Protein AF-A0A8C4ZLM3-F1 (afdb_monomer)

Organism: Gadus morhua (NCBI:txid8049)

Secondary structure (DSSP, 8-state):
-----------EEEE-TTS-EEEEESPPPPHHHHHHHHTTS--------------------PPPPHHHHHHHHHHHHHHHHHHHHHHHHHHHHHHHHHHHHHHHHHHHHHHHHHHHHHHHHHHHHHHHHHHHHHHHHHHHHHHHHHHHHHHHHHHHHHHHHHH----------------------PPP----------

Foldseek 3Di:
DDDPPPPPWDWDWDADPVRDIDTPDGDDDDPVVVCVVVVPVDDDDDDDDDDDDDDDDDPPDDPQDPVRVVVVVVVVVVVVVVVVVVVVVVVVVVVVVVVVVVVVVVVVVVVVVVVVVVVVVVVVVVVVVVVVVVVVVVVVVVVVVVVVVVVVVVVVVVVVVVVPPPPDDDDDDDDDDDDDDDDDDDDDDDDDDDDDDD

Mean predicted aligned error: 22.03 Å

pLDDT: mean 75.94, std 20.03, range [30.47, 98.56]

Sequence (198 aa):
MGSAESSTRRVSFGVDEEERVRILRGVKLTEDVLQRMRGVANMAPSPPSTPTASSQPDPASKPKEPGEVLYERQQQIMAEELAKVAKKEREAAREEMSAVLRGERLMALQESEKAQQLAKRLQKKDADLKVMDAFYKEQLDLLEKRVGHTHMHTHTHSNITDTHTHTHTHTHTHTHTHTHTHTHTHTHTHSLRRGGLQ

Radius of gyration: 61.38 Å; Cα contacts (8 Å, |Δi|>4): 27; chains: 1; bounding box: 180×64×134 Å

InterPro domains:
  IPR007964 MICOS complex subunit MIC19/MIC25 [PF05300] (30-147)
  IPR042860 MICOS complex subunit MIC25 [PTHR47609] (51-146)

Solvent-accessible surface area (backbone atoms only — not comparable to full-atom values): 12843 Å² total; per-residue (Å²): 138,85,82,81,79,80,72,86,77,76,68,42,75,45,67,48,101,83,73,46,82,42,79,74,45,68,83,83,78,51,68,71,57,50,50,56,72,64,44,84,80,66,91,82,85,87,86,89,82,85,88,80,94,72,96,70,81,80,79,70,82,69,79,70,53,77,68,55,54,52,50,53,52,51,51,49,53,55,51,50,52,50,51,51,50,55,48,53,50,53,49,50,54,50,52,50,52,52,49,51,54,51,51,51,52,51,51,51,52,54,50,50,52,53,50,52,53,51,50,53,54,48,54,51,51,52,50,53,48,50,54,51,52,52,51,53,52,50,53,48,55,53,48,52,53,49,52,52,48,51,52,52,52,51,54,52,51,51,52,54,53,69,70,52,79,74,84,76,82,80,82,84,80,84,81,84,83,84,83,84,82,84,82,84,82,83,82,82,86,80,89,75,89,82,85,89,85,136

Structure (mmCIF, N/CA/C/O backbone):
data_AF-A0A8C4ZLM3-F1
#
_entry.id   AF-A0A8C4ZLM3-F1
#
loop_
_atom_site.group_PDB
_atom_site.id
_atom_site.type_symbol
_atom_site.label_atom_id
_atom_site.label_alt_id
_atom_site.label_comp_id
_atom_site.label_asym_id
_atom_site.label_entity_id
_atom_site.label_seq_id
_atom_site.pdbx_PDB_ins_code
_atom_site.Cartn_x
_atom_site.Cartn_y
_atom_site.Cartn_z
_atom_site.occupancy
_atom_site.B_iso_or_equiv
_atom_site.auth_seq_id
_atom_site.auth_comp_id
_atom_site.auth_asym_id
_atom_site.auth_atom_id
_atom_site.pdbx_PDB_model_num
ATOM 1 N N . MET A 1 1 ? -62.015 -25.928 5.883 1.00 37.56 1 MET A N 1
ATOM 2 C CA . MET A 1 1 ? -61.366 -26.402 4.641 1.00 37.56 1 MET A CA 1
ATOM 3 C C . MET A 1 1 ? -60.194 -25.468 4.363 1.00 37.56 1 MET A C 1
ATOM 5 O O . MET A 1 1 ? -60.403 -24.391 3.826 1.00 37.56 1 MET A O 1
ATOM 9 N N . GLY A 1 2 ? -59.005 -25.788 4.883 1.00 43.44 2 GLY A N 1
ATOM 10 C CA . GLY A 1 2 ? -57.811 -24.948 4.743 1.00 43.44 2 GLY A CA 1
ATOM 11 C C . GLY A 1 2 ? -57.037 -25.335 3.490 1.00 43.44 2 GLY A C 1
ATOM 12 O O . GLY A 1 2 ? -56.510 -26.441 3.430 1.00 43.44 2 GLY A O 1
ATOM 13 N N . SER A 1 3 ? -56.986 -24.443 2.500 1.00 44.78 3 SER A N 1
ATOM 14 C CA . SER A 1 3 ? -56.116 -24.606 1.335 1.00 44.78 3 SER A CA 1
ATOM 15 C C . SER A 1 3 ? -54.738 -24.051 1.688 1.00 44.78 3 SER A C 1
ATOM 17 O O . SER A 1 3 ? -54.524 -22.839 1.695 1.00 44.78 3 SER A O 1
ATOM 19 N N . ALA A 1 4 ? -53.820 -24.932 2.079 1.00 50.22 4 ALA A N 1
ATOM 20 C CA . ALA A 1 4 ? -52.426 -24.589 2.325 1.00 50.22 4 ALA A CA 1
ATOM 21 C C . ALA A 1 4 ? -51.658 -24.558 0.994 1.00 50.22 4 ALA A C 1
ATOM 23 O O . ALA A 1 4 ? -50.809 -25.406 0.734 1.00 50.22 4 ALA A O 1
ATOM 24 N N . GLU A 1 5 ? -51.939 -23.573 0.141 1.00 53.88 5 GLU A N 1
ATOM 25 C CA . GLU A 1 5 ? -51.026 -23.238 -0.954 1.00 53.88 5 GLU A CA 1
ATOM 26 C C . GLU A 1 5 ? -49.840 -22.456 -0.376 1.00 53.88 5 GLU A C 1
ATOM 28 O O . GLU A 1 5 ? -49.787 -21.224 -0.394 1.00 53.88 5 GLU A O 1
ATOM 33 N N . SER A 1 6 ? -48.870 -23.184 0.183 1.00 56.59 6 SER A N 1
ATOM 34 C CA . SER A 1 6 ? -47.557 -22.627 0.510 1.00 56.59 6 SER A CA 1
ATOM 35 C C . SER A 1 6 ? -46.807 -22.360 -0.796 1.00 56.59 6 SER A C 1
ATOM 37 O O . SER A 1 6 ? -46.005 -23.163 -1.269 1.00 56.59 6 SER A O 1
ATOM 39 N N . SER A 1 7 ? -47.128 -21.234 -1.432 1.00 55.88 7 SER A N 1
ATOM 40 C CA . SER A 1 7 ? -46.381 -20.729 -2.579 1.00 55.88 7 SER A CA 1
ATOM 41 C C . SER A 1 7 ? -44.980 -20.346 -2.096 1.00 55.88 7 SER A C 1
ATOM 43 O O . SER A 1 7 ? -44.820 -19.403 -1.317 1.00 55.88 7 SER A O 1
ATOM 45 N N . THR A 1 8 ? -43.959 -21.090 -2.525 1.00 60.94 8 THR A N 1
ATOM 46 C CA . THR A 1 8 ? -42.550 -20.820 -2.211 1.00 60.94 8 THR A CA 1
ATOM 47 C C . THR A 1 8 ? -42.133 -19.476 -2.809 1.00 60.94 8 THR A C 1
ATOM 49 O O . THR A 1 8 ? -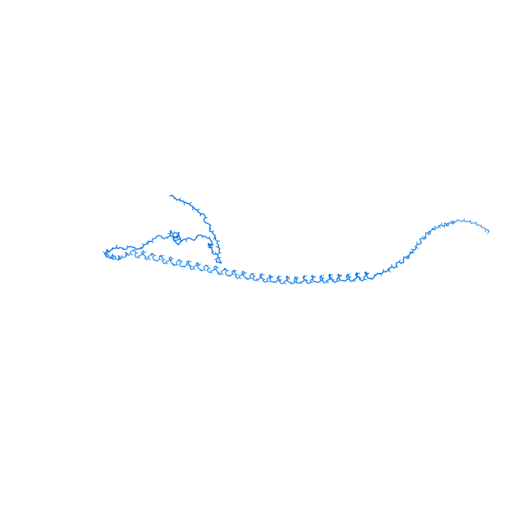41.757 -19.380 -3.979 1.00 60.94 8 THR A O 1
ATOM 52 N N . ARG A 1 9 ? -42.225 -18.406 -2.013 1.00 71.38 9 ARG A N 1
ATOM 53 C CA . ARG A 1 9 ? -41.829 -17.052 -2.420 1.00 71.38 9 ARG A CA 1
ATOM 54 C C . ARG A 1 9 ? -40.314 -16.909 -2.303 1.00 71.38 9 ARG A C 1
ATOM 56 O O . ARG A 1 9 ? -39.743 -17.117 -1.238 1.00 71.38 9 ARG A O 1
ATOM 63 N N . ARG A 1 10 ? -39.659 -16.552 -3.410 1.00 75.50 10 ARG A N 1
ATOM 64 C CA . ARG A 1 10 ? -38.205 -16.350 -3.465 1.00 75.50 10 ARG A CA 1
ATOM 65 C C . ARG A 1 10 ? -37.837 -14.979 -2.891 1.00 75.50 10 ARG A C 1
ATOM 67 O O . ARG A 1 10 ? -38.448 -13.978 -3.260 1.00 75.50 10 ARG A O 1
ATOM 74 N N . VAL A 1 11 ? -36.825 -14.946 -2.028 1.00 84.00 11 VAL A N 1
ATOM 75 C CA . VAL A 1 11 ? -36.243 -13.726 -1.449 1.00 84.00 11 VAL A CA 1
ATOM 76 C C . VAL A 1 11 ? -34.774 -13.662 -1.859 1.00 84.00 11 VAL A C 1
ATOM 78 O O . VAL A 1 11 ? -34.082 -14.676 -1.789 1.00 84.00 11 VAL A O 1
ATOM 81 N N . SER A 1 12 ? -34.297 -12.499 -2.305 1.00 82.06 12 SER A N 1
ATOM 82 C CA . SER A 1 12 ? -32.875 -12.267 -2.583 1.00 82.06 12 SER A CA 1
ATOM 83 C C . SER A 1 12 ? -32.266 -11.335 -1.543 1.00 82.06 12 SER A C 1
ATOM 85 O O . SER A 1 12 ? -32.852 -10.308 -1.197 1.00 82.06 12 SER A O 1
ATOM 87 N N . PHE A 1 13 ? -31.084 -11.700 -1.054 1.00 87.00 13 PHE A N 1
ATOM 88 C CA . PHE A 1 13 ? -30.310 -10.953 -0.069 1.00 87.00 13 PHE A CA 1
ATOM 89 C C . PHE A 1 13 ? -29.092 -10.296 -0.726 1.00 87.00 13 PHE A C 1
ATOM 91 O O . PHE A 1 13 ? -28.606 -10.757 -1.757 1.00 87.00 13 PHE A O 1
ATOM 98 N N . GLY A 1 14 ? -28.624 -9.208 -0.131 1.00 86.25 14 GLY A N 1
ATOM 99 C CA . GLY A 1 14 ? -27.414 -8.483 -0.500 1.00 86.25 14 GLY A CA 1
ATOM 100 C C . GLY A 1 14 ? -26.762 -7.908 0.749 1.00 86.25 14 GLY A C 1
ATOM 101 O O . GLY A 1 14 ? -27.397 -7.839 1.798 1.00 86.25 14 GLY A O 1
ATOM 102 N N . VAL A 1 15 ? -25.500 -7.521 0.643 1.00 87.31 15 VAL A N 1
ATOM 103 C CA . VAL A 1 15 ? -24.731 -6.920 1.737 1.00 87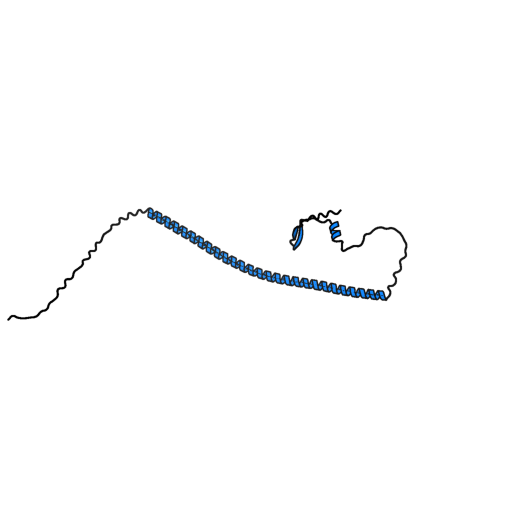.31 15 VAL A CA 1
ATOM 104 C C . VAL A 1 15 ? -24.500 -5.451 1.385 1.00 87.31 15 VAL A C 1
ATOM 106 O O . VAL A 1 15 ? -24.179 -5.158 0.233 1.00 87.31 15 VAL A O 1
ATOM 109 N N . ASP A 1 16 ? -24.768 -4.537 2.323 1.00 85.56 16 ASP A N 1
ATOM 110 C CA . ASP A 1 16 ? -24.527 -3.099 2.135 1.00 85.56 16 ASP A CA 1
ATOM 111 C C . ASP A 1 16 ? -23.051 -2.718 2.373 1.00 85.56 16 ASP A C 1
ATOM 113 O O . ASP A 1 16 ? -22.224 -3.564 2.711 1.00 85.56 16 ASP A O 1
ATOM 117 N N . GLU A 1 17 ? -22.708 -1.446 2.155 1.00 86.75 17 GLU A N 1
ATOM 118 C CA . GLU A 1 17 ? -21.339 -0.914 2.306 1.00 86.75 17 GLU A CA 1
ATOM 119 C C . GLU A 1 17 ? -20.823 -0.981 3.752 1.00 86.75 17 GLU A C 1
ATOM 121 O O . GLU A 1 17 ? -19.630 -0.833 4.001 1.00 86.75 17 GLU A O 1
ATOM 126 N N . GLU A 1 18 ? -21.714 -1.237 4.706 1.00 87.12 18 GLU A N 1
ATOM 127 C CA . GLU A 1 18 ? -21.414 -1.402 6.123 1.00 87.12 18 GLU A CA 1
ATOM 128 C C . GLU A 1 18 ? -21.595 -2.855 6.585 1.00 87.12 18 GLU A C 1
ATOM 130 O O . GLU A 1 18 ? -21.840 -3.112 7.765 1.00 87.12 18 GLU A O 1
ATOM 135 N N . GLU A 1 19 ? -21.490 -3.798 5.645 1.00 81.06 19 GLU A N 1
ATOM 136 C CA . GLU A 1 19 ? -21.504 -5.248 5.856 1.00 81.06 19 GLU A CA 1
ATOM 137 C C . GLU A 1 19 ? -22.805 -5.822 6.450 1.00 81.06 19 GLU A C 1
ATOM 139 O O . GLU A 1 19 ? -22.855 -6.966 6.910 1.00 81.06 19 GLU A O 1
ATOM 144 N N . ARG A 1 20 ? -23.916 -5.081 6.406 1.00 89.88 20 ARG A N 1
ATOM 145 C CA . ARG A 1 20 ? -25.216 -5.555 6.899 1.00 89.88 20 ARG A CA 1
ATOM 146 C C . ARG A 1 20 ? -25.987 -6.263 5.792 1.00 89.88 20 ARG A C 1
ATOM 148 O O . ARG A 1 20 ? -26.178 -5.741 4.692 1.00 89.88 20 ARG A O 1
ATOM 155 N N . VAL A 1 21 ? -26.520 -7.441 6.116 1.00 85.38 21 VAL A N 1
ATOM 156 C CA . VAL A 1 21 ? -27.377 -8.215 5.209 1.00 85.38 21 VAL A CA 1
ATOM 157 C C . VAL A 1 21 ? -28.740 -7.532 5.077 1.00 85.38 21 VAL A C 1
ATOM 159 O O . VAL A 1 21 ? -29.487 -7.401 6.048 1.00 85.38 21 VAL A O 1
ATOM 162 N N . ARG A 1 22 ? -29.094 -7.124 3.859 1.00 85.12 22 ARG A N 1
ATOM 163 C CA . ARG A 1 22 ? -30.388 -6.539 3.496 1.00 85.12 22 ARG A CA 1
ATOM 164 C C . ARG A 1 22 ? -31.110 -7.402 2.469 1.00 85.12 22 ARG A C 1
ATOM 166 O O . ARG A 1 22 ? -30.504 -8.117 1.676 1.00 85.12 22 ARG A O 1
ATOM 173 N N . ILE A 1 23 ? -32.435 -7.307 2.451 1.00 84.88 23 ILE A N 1
ATOM 174 C CA . ILE A 1 23 ? -33.262 -7.951 1.426 1.00 84.88 23 ILE A CA 1
ATOM 175 C C . ILE A 1 23 ? -33.325 -7.028 0.206 1.00 84.88 23 ILE A C 1
ATOM 177 O O . ILE A 1 23 ? -33.800 -5.900 0.310 1.00 84.88 23 ILE A O 1
ATOM 181 N N . LEU A 1 24 ? -32.873 -7.515 -0.951 1.00 79.94 24 LEU A N 1
ATOM 182 C CA . LEU A 1 24 ? -32.878 -6.777 -2.218 1.00 79.94 24 LEU A CA 1
ATOM 183 C C . LEU A 1 24 ? -34.224 -6.889 -2.945 1.00 79.94 24 LEU A C 1
ATOM 185 O O . LEU A 1 24 ? -34.705 -5.920 -3.525 1.00 79.94 24 LEU A O 1
ATOM 189 N N . ARG A 1 25 ? -34.843 -8.078 -2.931 1.00 76.31 25 ARG A N 1
ATOM 190 C CA . ARG A 1 25 ? -36.141 -8.330 -3.576 1.00 76.31 25 ARG A CA 1
ATOM 191 C C . ARG A 1 25 ? -36.929 -9.365 -2.781 1.00 76.31 25 ARG A C 1
ATOM 193 O O . ARG A 1 25 ? -36.416 -10.434 -2.456 1.00 76.31 25 ARG A O 1
ATOM 200 N N . GLY A 1 26 ? -38.184 -9.053 -2.480 1.00 79.44 26 GLY A N 1
ATOM 201 C CA . GLY A 1 26 ? -39.068 -9.913 -1.699 1.00 79.44 26 GLY A CA 1
ATOM 202 C C . GLY A 1 26 ? -40.432 -9.267 -1.468 1.00 79.44 26 GLY A C 1
ATOM 203 O O . GLY A 1 26 ? -40.729 -8.207 -2.016 1.00 79.44 26 GLY A O 1
ATOM 204 N N . VAL A 1 27 ? -41.267 -9.913 -0.656 1.00 78.25 27 VAL A N 1
ATOM 205 C CA . VAL A 1 27 ? -42.579 -9.383 -0.262 1.00 78.25 27 VAL A CA 1
ATOM 206 C C . VAL A 1 27 ? -42.440 -8.645 1.066 1.00 78.25 27 VAL A C 1
ATOM 208 O O . VAL A 1 27 ? -42.000 -9.231 2.052 1.00 78.25 27 VAL A O 1
ATOM 211 N N . LYS A 1 28 ? -42.831 -7.367 1.096 1.00 79.50 28 LYS A N 1
ATOM 212 C CA . LYS A 1 28 ? -42.876 -6.573 2.328 1.00 79.50 28 LYS A CA 1
ATOM 213 C C . LYS A 1 28 ? -44.067 -7.028 3.170 1.00 79.50 28 LYS A C 1
ATOM 215 O O . LYS A 1 28 ? -45.207 -6.959 2.716 1.00 79.50 28 LYS A O 1
ATOM 220 N N . LEU A 1 29 ? -43.798 -7.507 4.381 1.00 80.31 29 LEU A N 1
ATOM 221 C CA . LEU A 1 29 ? -44.846 -7.798 5.356 1.00 80.31 29 LEU A CA 1
ATOM 222 C C . LEU A 1 29 ? -45.460 -6.482 5.849 1.00 80.31 29 LEU A C 1
ATOM 224 O O . LEU A 1 29 ? -44.760 -5.476 5.979 1.00 80.31 29 LEU A O 1
ATOM 228 N N . THR A 1 30 ? -46.772 -6.481 6.080 1.00 80.56 30 THR A N 1
ATOM 229 C CA . THR A 1 30 ? -47.476 -5.326 6.645 1.00 80.56 30 THR A CA 1
ATOM 230 C C . THR A 1 30 ? -47.121 -5.152 8.118 1.00 80.56 30 THR A C 1
ATOM 232 O O . THR A 1 30 ? -46.761 -6.124 8.788 1.00 80.56 30 THR A O 1
ATOM 235 N N . GLU A 1 31 ? -47.250 -3.926 8.629 1.00 78.62 31 GLU A N 1
ATOM 236 C CA . GLU A 1 31 ? -46.905 -3.604 10.019 1.00 78.62 31 GLU A CA 1
ATOM 237 C C . GLU A 1 31 ? -47.677 -4.484 11.003 1.00 78.62 31 GLU A C 1
ATOM 239 O O . GLU A 1 31 ? -47.080 -5.046 11.905 1.00 78.62 31 GLU A O 1
ATOM 244 N N . ASP A 1 32 ? -48.960 -4.755 10.753 1.00 76.06 32 ASP A N 1
ATOM 245 C CA . ASP A 1 32 ? -49.760 -5.648 11.599 1.00 76.06 32 ASP A CA 1
ATOM 246 C C . ASP A 1 32 ? -49.222 -7.084 11.649 1.00 76.06 32 ASP A C 1
ATOM 248 O O . ASP A 1 32 ? -49.309 -7.759 12.675 1.00 76.06 32 ASP A O 1
ATOM 252 N N . VAL A 1 33 ? -48.681 -7.591 10.535 1.00 77.38 33 VAL A N 1
ATOM 253 C CA . VAL A 1 33 ? -48.074 -8.930 10.484 1.00 77.38 33 VAL A CA 1
ATOM 254 C C . VAL A 1 33 ? -46.730 -8.918 11.206 1.00 77.38 33 VAL A C 1
ATOM 256 O O . VAL A 1 33 ? -46.453 -9.844 11.963 1.00 77.38 33 VAL A O 1
ATOM 259 N N . LEU A 1 34 ? -45.933 -7.861 11.040 1.00 81.75 34 LEU A N 1
ATOM 260 C CA . LEU A 1 34 ? -44.674 -7.676 11.763 1.00 81.75 34 LEU A CA 1
ATOM 261 C C . LEU A 1 34 ? -44.906 -7.523 13.271 1.00 81.75 34 LEU A C 1
ATOM 263 O O . LEU A 1 34 ? -44.206 -8.160 14.049 1.00 81.75 34 LEU A O 1
ATOM 267 N N . GLN A 1 35 ? -45.921 -6.764 13.683 1.00 78.00 35 GLN A N 1
ATOM 268 C CA . GLN A 1 35 ? -46.338 -6.569 15.071 1.00 78.00 35 GLN A CA 1
ATOM 269 C C . GLN A 1 35 ? -46.804 -7.891 15.687 1.00 78.00 35 GLN A C 1
ATOM 271 O O . GLN A 1 35 ? -46.426 -8.208 16.810 1.00 78.00 35 GLN A O 1
ATOM 276 N N . ARG A 1 36 ? -47.563 -8.706 14.936 1.00 82.31 36 ARG A N 1
ATOM 277 C CA . ARG A 1 36 ? -47.955 -10.061 15.359 1.00 82.31 36 ARG A CA 1
ATOM 278 C C . ARG A 1 36 ? -46.759 -11.006 15.470 1.00 82.31 36 ARG A C 1
ATOM 280 O O . ARG A 1 36 ? -46.669 -11.739 16.447 1.00 82.31 36 ARG A O 1
ATOM 287 N N . MET A 1 37 ? -45.825 -10.971 14.517 1.00 74.94 37 MET A N 1
ATOM 288 C CA . MET A 1 37 ? -44.603 -11.791 14.557 1.00 74.94 37 MET A CA 1
ATOM 289 C C . MET A 1 37 ? -43.641 -11.356 15.672 1.00 74.94 37 MET A C 1
ATOM 291 O O . MET A 1 37 ? -42.953 -12.189 16.251 1.00 74.94 37 MET A O 1
ATOM 295 N N . ARG A 1 38 ? -43.615 -10.061 16.003 1.00 79.81 38 ARG A N 1
ATOM 296 C CA . ARG A 1 38 ? -42.833 -9.480 17.105 1.00 79.81 38 ARG A CA 1
ATOM 297 C C . ARG A 1 38 ? -43.551 -9.626 18.464 1.00 79.81 38 ARG A C 1
ATOM 299 O O . ARG A 1 38 ? -42.920 -9.519 19.510 1.00 79.81 38 ARG A O 1
ATOM 306 N N . GLY A 1 39 ? -44.857 -9.900 18.442 1.00 58.88 39 GLY A N 1
ATOM 307 C CA . GLY A 1 39 ? -45.794 -9.851 19.567 1.00 58.88 39 GLY A CA 1
ATOM 308 C C . GLY A 1 39 ? -46.021 -11.151 20.346 1.00 58.88 39 GLY A C 1
ATOM 309 O O . GLY A 1 39 ? -46.985 -11.220 21.098 1.00 58.88 39 GLY A O 1
ATOM 310 N N . VAL A 1 40 ? -45.152 -12.160 20.237 1.00 53.25 40 VAL A N 1
ATOM 311 C CA . VAL A 1 40 ? -45.151 -13.319 21.165 1.00 53.25 40 VAL A CA 1
ATOM 3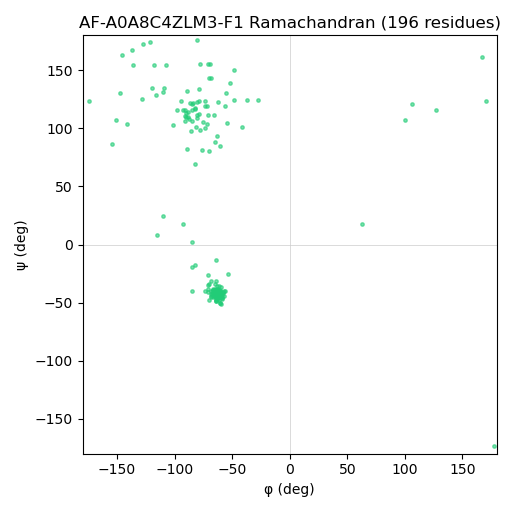12 C C . VAL A 1 40 ? -44.355 -13.072 22.456 1.00 53.25 40 VAL A C 1
ATOM 314 O O . VAL A 1 40 ? -44.301 -13.947 23.312 1.00 53.25 40 VAL A O 1
ATOM 317 N N . ALA A 1 41 ? -43.789 -11.874 22.644 1.00 52.78 41 ALA A N 1
ATOM 318 C CA . ALA A 1 41 ? -43.054 -11.501 23.858 1.00 52.78 41 ALA A CA 1
ATOM 319 C C . ALA A 1 41 ? -43.698 -10.365 24.680 1.00 52.78 41 ALA A C 1
ATOM 321 O O . ALA A 1 41 ? -43.073 -9.886 25.620 1.00 52.78 41 ALA A O 1
ATOM 322 N N . ASN A 1 42 ? -44.918 -9.913 24.363 1.00 49.53 42 ASN A N 1
ATOM 323 C CA . ASN A 1 42 ? -45.589 -8.905 25.194 1.00 49.53 42 ASN A CA 1
ATOM 324 C C . ASN A 1 42 ? -47.120 -8.971 25.065 1.00 49.53 42 ASN A C 1
ATOM 326 O O . ASN A 1 42 ? -47.730 -8.273 24.256 1.00 49.53 42 ASN A O 1
ATOM 330 N N . MET A 1 43 ? -47.744 -9.823 25.881 1.00 42.16 43 MET A N 1
ATOM 331 C CA . MET A 1 43 ? -49.166 -9.719 26.214 1.00 42.16 43 MET A CA 1
ATOM 332 C C . MET A 1 43 ? -49.316 -9.013 27.563 1.00 42.16 43 MET A C 1
ATOM 334 O O . MET A 1 43 ? -48.900 -9.573 28.573 1.00 42.16 43 MET A O 1
ATOM 338 N N . ALA A 1 44 ? -49.934 -7.826 27.558 1.00 36.06 44 ALA A N 1
ATOM 339 C CA . ALA A 1 44 ? -51.064 -7.391 28.408 1.00 36.06 44 ALA A CA 1
ATOM 340 C C . ALA A 1 44 ? -51.254 -5.851 28.292 1.00 36.06 44 ALA A C 1
ATOM 342 O O . ALA A 1 44 ? -50.320 -5.156 27.898 1.00 36.06 44 ALA A O 1
ATOM 343 N N . PRO A 1 45 ? -52.414 -5.275 28.663 1.00 49.25 45 PRO A N 1
ATOM 344 C CA . PRO A 1 45 ? -53.674 -5.273 27.919 1.00 49.25 45 PRO A CA 1
ATOM 345 C C . PRO A 1 45 ? -54.164 -3.835 27.592 1.00 49.25 45 PRO A C 1
ATOM 347 O O . PRO A 1 45 ? -53.593 -2.835 28.017 1.00 49.25 45 PRO A O 1
ATOM 350 N N . SER A 1 46 ? -55.246 -3.732 26.821 1.00 43.22 46 SER A N 1
ATOM 351 C CA . SER A 1 46 ? -55.963 -2.497 26.442 1.00 43.22 46 SER A CA 1
ATOM 352 C C . SER A 1 46 ? -56.718 -1.794 27.590 1.00 43.22 46 SER A C 1
ATOM 354 O O . SER A 1 46 ? -57.238 -2.485 28.466 1.00 43.22 46 SER A O 1
ATOM 356 N N . PRO A 1 47 ? -56.966 -0.470 27.486 1.00 50.94 47 PRO A N 1
ATOM 357 C CA . PRO A 1 47 ? -58.231 0.160 27.919 1.00 50.94 47 PRO A CA 1
ATOM 358 C C . PRO A 1 47 ? -58.853 1.024 26.779 1.00 50.94 47 PRO A C 1
ATOM 360 O O . PRO A 1 47 ? -58.176 1.196 25.763 1.00 50.94 47 PRO A O 1
ATOM 363 N N . PRO A 1 48 ? -60.087 1.593 26.871 1.00 47.47 48 PRO A N 1
ATOM 364 C CA . PRO A 1 48 ? -60.891 1.845 28.075 1.00 47.47 48 PRO A CA 1
ATOM 365 C C . PRO A 1 48 ? -62.397 1.488 27.988 1.00 47.47 48 PRO A C 1
ATOM 367 O O . PRO A 1 48 ? -63.035 1.583 26.944 1.00 47.47 48 PRO A O 1
ATOM 370 N N . SER A 1 49 ? -63.003 1.215 29.145 1.00 34.38 49 SER A N 1
ATOM 371 C CA . SER A 1 49 ? -64.440 1.418 29.368 1.00 34.38 49 SER A CA 1
ATOM 372 C C . SER A 1 49 ? -64.702 1.712 30.847 1.00 34.38 49 SER A C 1
ATOM 374 O O . SER A 1 49 ? -64.604 0.827 31.693 1.00 34.38 49 SER A O 1
ATOM 376 N N . THR A 1 50 ? -65.021 2.965 31.160 1.00 40.28 50 THR A N 1
ATOM 377 C CA . THR A 1 50 ? -65.865 3.348 32.307 1.00 40.28 50 THR A CA 1
ATOM 378 C C . THR A 1 50 ? -67.334 3.088 31.921 1.00 40.28 50 THR A C 1
ATOM 380 O O . THR A 1 50 ? -67.617 3.071 30.722 1.00 40.28 50 THR A O 1
ATOM 383 N N . PRO A 1 51 ? -68.285 2.860 32.855 1.00 52.56 51 PRO A N 1
ATOM 384 C CA . PRO A 1 51 ? -68.420 3.567 34.132 1.00 52.56 51 PRO A CA 1
ATOM 385 C C . PRO A 1 51 ? -68.735 2.660 35.332 1.00 52.56 51 PRO A C 1
ATOM 387 O O 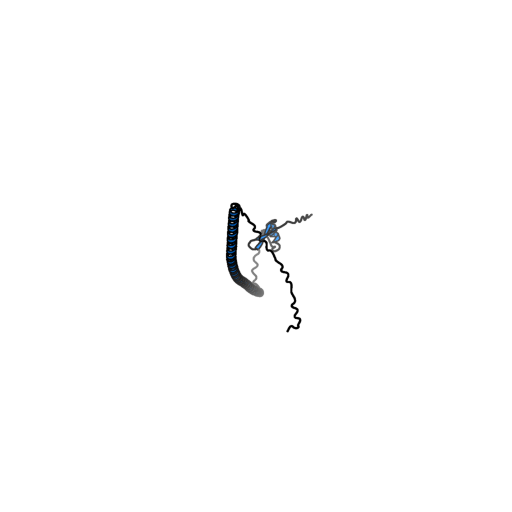. PRO A 1 51 ? -69.101 1.502 35.171 1.00 52.56 51 PRO A O 1
ATOM 390 N N . THR A 1 52 ? -68.616 3.200 36.546 1.00 30.47 52 THR A N 1
ATOM 391 C CA . THR A 1 52 ? -69.670 3.220 37.585 1.00 30.47 52 THR A CA 1
ATOM 392 C C . THR A 1 52 ? -69.041 3.713 38.884 1.00 30.47 52 THR A C 1
ATOM 394 O O . THR A 1 52 ? -68.054 3.168 39.370 1.00 30.47 52 THR A O 1
ATOM 397 N N . ALA A 1 53 ? -69.619 4.782 39.424 1.00 45.59 53 ALA A N 1
ATOM 398 C CA . ALA A 1 53 ? -69.300 5.304 40.736 1.00 45.59 53 ALA A CA 1
ATOM 399 C C . ALA A 1 53 ? -69.633 4.262 41.814 1.00 45.59 53 ALA A C 1
ATOM 401 O O . ALA A 1 53 ? -70.776 3.831 41.947 1.00 45.59 53 ALA A O 1
ATOM 402 N N . SER A 1 54 ? -68.634 3.900 42.609 1.00 37.62 54 SER A N 1
ATOM 403 C CA . SER A 1 54 ? -68.817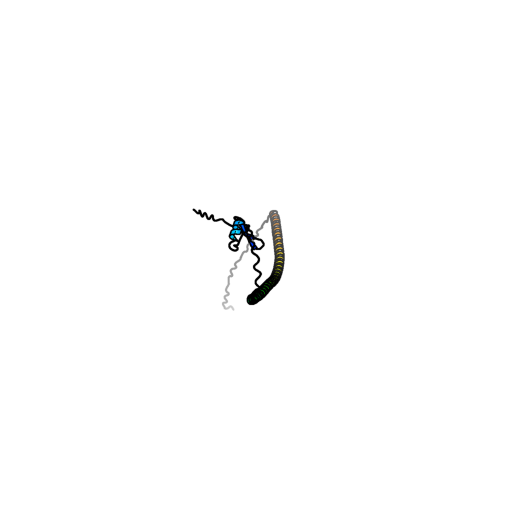 3.324 43.933 1.00 37.62 54 SER A CA 1
ATOM 404 C C . SER A 1 54 ? -67.729 3.917 44.811 1.00 37.62 54 SER A C 1
ATOM 406 O O . SER A 1 54 ? -66.546 3.614 44.692 1.00 37.62 54 SER A O 1
ATOM 408 N N . SER A 1 55 ? -68.156 4.864 45.629 1.00 50.28 55 SER A N 1
ATOM 409 C CA . SER A 1 55 ? -67.435 5.387 46.772 1.00 50.28 55 SER A CA 1
ATOM 410 C C . SER A 1 55 ? -67.041 4.240 47.707 1.00 50.28 55 SER A C 1
ATOM 412 O O . SER A 1 55 ? -67.885 3.736 48.450 1.00 50.28 55 SER A O 1
ATOM 414 N N . GLN A 1 56 ? -65.766 3.855 47.698 1.00 41.25 56 GLN A N 1
ATOM 415 C CA . GLN A 1 56 ? -65.134 3.182 48.828 1.00 41.25 56 GLN A CA 1
ATOM 416 C C . GLN A 1 56 ? -64.023 4.085 49.371 1.00 41.25 56 GLN A C 1
ATOM 418 O O . GLN A 1 56 ? -63.211 4.574 48.585 1.00 41.25 56 GLN A O 1
ATOM 423 N N . PRO A 1 57 ? -64.007 4.361 50.685 1.00 46.78 57 PRO A N 1
ATOM 424 C CA . PRO A 1 57 ? -62.945 5.141 51.293 1.00 46.78 57 PRO A CA 1
ATOM 425 C C . PRO A 1 57 ? -61.642 4.337 51.250 1.00 46.78 57 PRO A C 1
ATOM 427 O O . PRO A 1 57 ? -61.658 3.115 51.420 1.00 46.78 57 PRO A O 1
ATOM 430 N N . ASP A 1 58 ? -60.536 5.044 51.024 1.00 48.78 58 ASP A N 1
ATOM 431 C CA . ASP A 1 58 ? -59.168 4.543 51.138 1.00 48.78 58 ASP A CA 1
ATOM 432 C C . ASP A 1 58 ? -59.026 3.559 52.312 1.00 48.78 58 ASP A C 1
ATOM 434 O O . ASP A 1 58 ? -59.292 3.940 53.461 1.00 48.78 58 ASP A O 1
ATOM 438 N N . PRO A 1 59 ? -58.549 2.316 52.100 1.00 46.47 59 PRO A N 1
ATOM 439 C CA . PRO A 1 59 ? -57.945 1.601 53.195 1.00 46.47 59 PRO A CA 1
ATOM 440 C C . PRO A 1 59 ? -56.609 2.295 53.426 1.00 46.47 59 PRO A C 1
ATOM 442 O O . PRO A 1 59 ? -55.666 2.151 52.647 1.00 46.47 59 PRO A O 1
ATOM 445 N N . ALA A 1 60 ? -56.578 3.095 54.489 1.00 46.09 60 ALA A N 1
ATOM 446 C CA . ALA A 1 60 ? -55.378 3.610 55.113 1.00 46.09 60 ALA A CA 1
ATOM 447 C C . ALA A 1 60 ? -54.199 2.655 54.886 1.00 46.09 60 ALA A C 1
ATOM 449 O O . ALA A 1 60 ? -54.282 1.464 55.204 1.00 46.09 60 ALA A O 1
ATOM 450 N N . SER A 1 61 ? -53.121 3.198 54.322 1.00 59.94 61 SER A N 1
ATOM 451 C CA . SER A 1 61 ? -51.797 2.594 54.284 1.00 59.94 61 SER A CA 1
ATOM 452 C C . SER A 1 61 ? -51.512 1.954 55.640 1.00 59.94 61 SER A C 1
ATOM 454 O O . SER A 1 61 ? -51.213 2.657 56.610 1.00 59.94 61 SER A O 1
ATOM 456 N N . LYS A 1 62 ? -51.664 0.627 55.725 1.00 56.38 62 LYS A N 1
ATOM 457 C CA . LYS A 1 62 ? -51.250 -0.120 56.907 1.00 56.38 62 LYS A CA 1
ATOM 458 C C . LYS A 1 62 ? -49.773 0.212 57.128 1.00 56.38 62 LYS A C 1
ATOM 460 O O . LYS A 1 62 ? -49.012 0.159 56.157 1.00 56.38 62 LYS A O 1
ATOM 465 N N . PRO A 1 63 ? -49.358 0.599 58.343 1.00 56.62 63 PRO A N 1
ATOM 466 C CA . PRO A 1 63 ? -47.941 0.726 58.634 1.00 56.62 63 PRO A CA 1
ATOM 467 C C . PRO A 1 63 ? -47.302 -0.627 58.314 1.00 56.62 63 PRO A C 1
ATOM 469 O O . PRO A 1 63 ? -47.737 -1.642 58.857 1.00 56.62 63 PRO A O 1
ATOM 472 N N . LYS A 1 64 ? -46.353 -0.644 57.366 1.00 56.38 64 LYS A N 1
ATOM 473 C CA . LYS A 1 64 ? -45.577 -1.844 57.033 1.00 56.38 64 LYS A CA 1
ATOM 474 C C . LYS A 1 64 ? -45.067 -2.431 58.343 1.00 56.38 64 LYS A C 1
ATOM 476 O O . LYS A 1 64 ? -44.438 -1.713 59.126 1.00 56.38 64 LYS A O 1
ATOM 481 N N . GLU A 1 65 ? -45.386 -3.697 58.590 1.00 60.38 65 GLU A N 1
ATOM 482 C CA . GLU A 1 65 ? -44.906 -4.415 59.769 1.00 60.38 65 GLU A CA 1
ATOM 483 C C . GLU A 1 65 ? -43.375 -4.262 59.822 1.00 60.38 65 GLU A C 1
ATOM 485 O O . GLU A 1 65 ? -42.723 -4.325 58.773 1.00 60.38 65 GLU A O 1
ATOM 490 N N . PRO A 1 66 ? -42.752 -4.043 60.992 1.00 65.44 66 PRO A N 1
ATOM 491 C CA . PRO A 1 66 ? -41.310 -3.795 61.082 1.00 65.44 66 PRO A CA 1
ATOM 492 C C . PRO A 1 66 ? -40.455 -4.882 60.398 1.00 65.44 66 PRO A C 1
ATOM 494 O O . PRO A 1 66 ? -39.360 -4.586 59.922 1.00 65.44 66 PRO A O 1
ATOM 497 N N . GLY A 1 67 ? -40.967 -6.113 60.262 1.00 67.38 67 GLY A N 1
ATOM 498 C CA . GLY A 1 67 ? -40.340 -7.185 59.478 1.00 67.38 67 GLY A CA 1
ATOM 499 C C . GLY A 1 67 ? -40.369 -6.987 57.952 1.00 67.38 67 GLY A C 1
ATOM 500 O O . GLY A 1 67 ? -39.402 -7.337 57.277 1.00 67.38 67 GLY A O 1
ATOM 501 N N . GLU A 1 68 ? -41.420 -6.381 57.394 1.00 73.88 68 GLU A N 1
ATOM 502 C CA . GLU A 1 68 ? -41.533 -6.091 55.955 1.00 73.88 68 GLU A CA 1
ATOM 503 C C . GLU A 1 68 ? -40.579 -4.970 55.532 1.00 73.88 68 GLU A C 1
ATOM 505 O O . GLU A 1 68 ? -39.944 -5.055 54.481 1.00 73.88 68 GLU A O 1
ATOM 510 N N . VAL A 1 69 ? -40.412 -3.948 56.380 1.00 81.12 69 VAL A N 1
ATOM 511 C CA . VAL A 1 69 ? -39.498 -2.820 56.123 1.00 81.12 69 VAL A CA 1
ATOM 512 C C . VAL A 1 69 ? -38.040 -3.284 56.074 1.00 81.12 69 VAL A C 1
ATOM 514 O O . VAL A 1 69 ? -37.266 -2.831 55.232 1.00 81.12 69 VAL A O 1
ATOM 517 N N . LEU A 1 70 ? -37.656 -4.216 56.951 1.00 82.81 70 LEU A N 1
ATOM 518 C CA . LEU A 1 70 ? -36.312 -4.800 56.956 1.00 82.81 70 LEU A CA 1
ATOM 519 C C . LEU A 1 70 ? -36.066 -5.680 55.728 1.00 82.81 70 LEU A C 1
ATOM 521 O O . LEU A 1 70 ? -34.987 -5.620 55.139 1.00 82.81 70 LEU A O 1
ATOM 525 N N . TYR A 1 71 ? -37.065 -6.457 55.312 1.00 86.38 71 TYR A N 1
ATOM 526 C CA . TYR A 1 71 ? -36.967 -7.293 54.119 1.00 86.38 71 TYR A CA 1
ATOM 527 C C . TYR A 1 71 ? -36.859 -6.454 52.837 1.00 86.38 71 TYR A C 1
ATOM 529 O O . TYR A 1 71 ? -36.017 -6.720 51.983 1.00 86.38 71 TYR A O 1
ATOM 537 N N . GLU A 1 72 ? -37.635 -5.380 52.729 1.00 88.50 72 GLU A N 1
ATOM 538 C CA . GLU A 1 72 ? -37.559 -4.446 51.605 1.00 88.50 72 GLU A CA 1
ATOM 539 C C . GLU A 1 72 ? -36.225 -3.680 51.587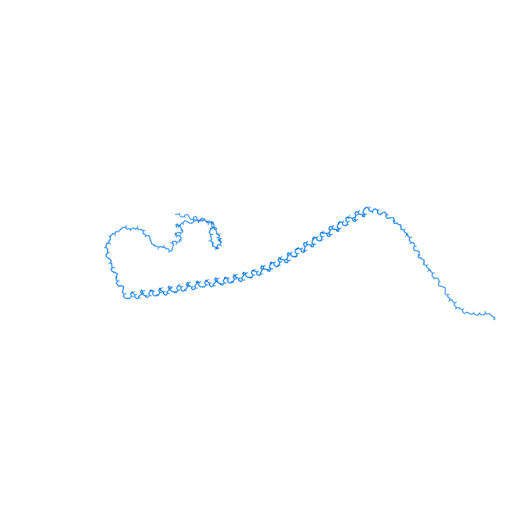 1.00 88.50 72 GLU A C 1
ATOM 541 O O . GLU A 1 72 ? -35.603 -3.535 50.534 1.00 88.50 72 GLU A O 1
ATOM 546 N N . ARG A 1 73 ? -35.713 -3.274 52.759 1.00 91.00 73 ARG A N 1
ATOM 547 C CA . ARG A 1 73 ? -34.361 -2.705 52.905 1.00 91.00 73 ARG A CA 1
ATOM 548 C C . ARG A 1 73 ? -33.287 -3.693 52.438 1.00 91.00 73 ARG A C 1
ATOM 550 O O . ARG A 1 73 ? -32.360 -3.295 51.736 1.00 91.00 73 ARG A O 1
ATOM 557 N N . GLN A 1 74 ? -33.413 -4.972 52.792 1.00 93.56 74 GLN A N 1
ATOM 558 C CA . GLN A 1 74 ? -32.512 -6.037 52.341 1.00 93.56 74 GLN A CA 1
ATOM 559 C C . GLN A 1 74 ? -32.577 -6.216 50.813 1.00 93.56 74 GLN A C 1
ATOM 561 O O . GLN A 1 74 ? -31.533 -6.320 50.169 1.00 93.56 74 GLN A O 1
ATOM 566 N N . GLN A 1 75 ? -33.778 -6.197 50.219 1.00 92.81 75 GLN A N 1
ATOM 567 C CA . GLN A 1 75 ? -33.967 -6.272 48.765 1.00 92.81 75 GLN A CA 1
ATOM 568 C C . GLN A 1 75 ? -33.326 -5.088 48.034 1.00 92.81 75 GLN A C 1
ATOM 570 O O . GLN A 1 75 ? -32.670 -5.287 47.014 1.00 92.81 75 GLN A O 1
ATOM 575 N N . GLN A 1 76 ? -33.463 -3.870 48.567 1.00 91.94 76 GLN A N 1
ATOM 576 C CA . GLN A 1 76 ? -32.842 -2.672 47.996 1.00 91.94 76 GLN A CA 1
ATOM 577 C C . GLN A 1 76 ? -31.313 -2.756 48.009 1.00 91.94 76 GLN A C 1
ATOM 579 O O . GLN A 1 76 ? -30.687 -2.443 47.001 1.00 91.94 76 GLN A O 1
ATOM 584 N N . ILE A 1 77 ? -30.716 -3.239 49.105 1.00 93.88 77 ILE A N 1
ATOM 585 C CA . ILE A 1 77 ? -29.261 -3.432 49.199 1.00 93.88 77 ILE A CA 1
ATOM 586 C C . ILE A 1 77 ? -28.788 -4.453 48.158 1.00 93.88 77 ILE A C 1
ATOM 588 O O . ILE A 1 77 ? -27.828 -4.194 47.436 1.00 93.88 77 ILE A O 1
ATOM 592 N N . MET A 1 78 ? -29.479 -5.590 48.024 1.00 93.75 78 MET A N 1
ATOM 593 C CA . MET A 1 78 ? -29.118 -6.584 47.006 1.00 93.75 78 MET A CA 1
ATOM 594 C C . MET A 1 78 ? -29.276 -6.041 45.579 1.00 93.75 78 MET A C 1
ATOM 596 O O . MET A 1 78 ? -28.432 -6.310 44.725 1.00 93.75 78 MET A O 1
ATOM 600 N N . ALA A 1 79 ? -30.323 -5.253 45.316 1.00 94.69 79 ALA A N 1
ATOM 601 C CA . ALA A 1 79 ? -30.543 -4.623 44.017 1.00 94.69 79 ALA A CA 1
ATOM 602 C C . ALA A 1 79 ? -29.474 -3.564 43.689 1.00 94.69 79 ALA A C 1
ATOM 604 O O . ALA A 1 79 ? -29.011 -3.496 42.550 1.00 94.69 79 ALA A O 1
ATOM 605 N N . GLU A 1 80 ? -29.049 -2.764 44.670 1.00 95.62 80 GLU A N 1
ATOM 606 C CA . GLU A 1 80 ? -27.986 -1.769 44.503 1.00 95.62 80 GLU A CA 1
ATOM 607 C C . GLU A 1 80 ? -26.631 -2.433 44.223 1.00 95.62 80 GLU A C 1
ATOM 609 O O . GLU A 1 80 ? -25.916 -2.013 43.312 1.00 95.62 80 GLU A O 1
ATOM 614 N N . GLU A 1 81 ? -26.293 -3.504 44.945 1.00 95.56 81 GLU A N 1
ATOM 615 C CA . GLU A 1 81 ? -25.062 -4.261 44.701 1.00 95.56 81 GLU A CA 1
ATOM 616 C C . GLU A 1 81 ? -25.070 -4.934 43.320 1.00 95.56 81 GLU A C 1
ATOM 618 O O . GLU A 1 81 ? -24.085 -4.844 42.586 1.00 95.56 81 GLU A O 1
ATOM 623 N N . LEU A 1 82 ? -26.203 -5.499 42.885 1.00 95.50 82 LEU A N 1
ATOM 624 C CA . LEU A 1 82 ? -26.360 -6.000 41.513 1.00 95.50 82 LEU A CA 1
ATOM 625 C C . LEU A 1 82 ? -26.196 -4.888 40.470 1.00 95.50 82 LEU A C 1
ATOM 627 O O . LEU A 1 82 ? -25.546 -5.096 39.445 1.00 95.50 82 LEU A O 1
ATOM 631 N N . ALA A 1 83 ? -26.738 -3.694 40.722 1.00 95.94 83 ALA A N 1
ATOM 632 C CA . ALA A 1 83 ? -26.585 -2.555 39.822 1.00 95.94 83 ALA A CA 1
ATOM 633 C C . ALA A 1 83 ? -25.125 -2.073 39.743 1.00 95.94 83 ALA A C 1
ATOM 635 O O . ALA A 1 83 ? -24.645 -1.752 38.651 1.00 95.94 83 ALA A O 1
ATOM 636 N N . LYS A 1 84 ? -24.394 -2.069 40.866 1.00 96.44 84 LYS A N 1
ATOM 637 C CA . LYS A 1 84 ? -22.954 -1.764 40.907 1.00 96.44 84 LYS A CA 1
ATOM 638 C C . LYS A 1 84 ? -22.143 -2.792 40.130 1.00 96.44 84 LYS A C 1
ATOM 640 O O . LYS A 1 84 ? -21.304 -2.401 39.319 1.00 96.44 84 LYS A O 1
ATOM 645 N N . VAL A 1 85 ? -22.417 -4.083 40.324 1.00 96.19 85 VAL A N 1
ATOM 646 C CA . VAL A 1 85 ? -21.758 -5.166 39.580 1.00 96.19 85 VAL A CA 1
ATOM 647 C C . VAL A 1 85 ? -22.044 -5.034 38.085 1.00 96.19 85 VAL A C 1
ATOM 649 O O . VAL A 1 85 ? -21.105 -4.992 37.297 1.00 96.19 85 VAL A O 1
ATOM 652 N N . ALA A 1 86 ? -23.303 -4.834 37.691 1.00 95.94 86 ALA A N 1
ATOM 653 C CA . ALA A 1 86 ? -23.682 -4.662 36.289 1.00 95.94 86 ALA A CA 1
ATOM 654 C C . ALA A 1 86 ? -23.075 -3.399 35.650 1.00 95.94 86 ALA A C 1
ATOM 656 O O . ALA A 1 86 ? -22.813 -3.367 34.447 1.00 95.94 86 ALA A O 1
ATOM 657 N N . LYS A 1 87 ? -22.861 -2.325 36.422 1.00 96.12 87 LYS A N 1
ATOM 658 C CA . LYS A 1 87 ? -22.155 -1.129 35.941 1.00 96.12 87 LYS A CA 1
ATOM 659 C C . LYS A 1 87 ? -20.669 -1.419 35.740 1.00 96.12 87 LYS A C 1
ATOM 661 O O . LYS A 1 87 ? -20.145 -1.113 34.673 1.00 96.12 87 LYS A O 1
ATOM 666 N N . LYS A 1 88 ? -20.025 -2.045 36.726 1.00 96.69 88 LYS A N 1
ATOM 667 C CA . LYS A 1 88 ? -18.609 -2.419 36.664 1.00 96.69 88 LYS A CA 1
ATOM 668 C C . LYS A 1 88 ? -18.330 -3.391 35.517 1.00 96.69 88 LYS A C 1
ATOM 670 O O . LYS A 1 88 ? -17.340 -3.228 34.820 1.00 96.69 88 LYS A O 1
ATOM 675 N N . GLU A 1 89 ? -19.219 -4.351 35.280 1.00 95.75 89 GLU A N 1
ATOM 676 C CA . GLU A 1 89 ? -19.127 -5.292 34.160 1.00 95.75 89 GLU A CA 1
ATOM 677 C C . GLU A 1 89 ? -19.263 -4.579 32.806 1.00 95.75 89 GLU A C 1
ATOM 679 O O . GLU A 1 89 ? -18.460 -4.802 31.904 1.00 95.75 89 GLU A O 1
ATOM 684 N N . ARG A 1 90 ? -20.215 -3.643 32.671 1.00 95.75 90 ARG A N 1
ATOM 685 C CA . ARG A 1 90 ? -20.343 -2.818 31.456 1.00 95.75 90 ARG A CA 1
ATOM 686 C C . ARG A 1 90 ? -19.131 -1.922 31.218 1.00 95.75 90 ARG A C 1
ATOM 688 O O . ARG A 1 90 ? -18.761 -1.707 30.068 1.00 95.75 90 ARG A O 1
ATOM 695 N N . GLU A 1 91 ? -18.552 -1.352 32.270 1.00 95.31 91 GLU A N 1
ATOM 696 C CA . GLU A 1 91 ? -17.340 -0.532 32.172 1.00 95.31 91 GLU A CA 1
ATOM 697 C C . GLU A 1 91 ? -16.129 -1.387 31.792 1.00 95.31 91 GLU A C 1
ATOM 699 O O . GLU A 1 91 ? -15.438 -1.036 30.840 1.00 95.31 91 GLU A O 1
ATOM 704 N N . ALA A 1 92 ? -15.950 -2.552 32.419 1.00 96.31 92 ALA A N 1
ATOM 705 C CA . ALA A 1 92 ? -14.903 -3.505 32.058 1.00 96.31 92 ALA A CA 1
ATOM 706 C C . ALA A 1 92 ? -15.022 -3.962 30.593 1.00 96.31 92 ALA A C 1
ATOM 708 O O . ALA A 1 92 ? -14.040 -3.914 29.859 1.00 96.31 92 ALA A O 1
ATOM 709 N N . ALA A 1 93 ? -16.230 -4.299 30.128 1.00 95.81 93 ALA A N 1
ATOM 710 C CA . ALA A 1 93 ? -16.467 -4.683 28.734 1.00 95.81 93 ALA A CA 1
ATOM 711 C C . ALA A 1 93 ? -16.169 -3.538 27.744 1.00 95.81 93 ALA A C 1
ATOM 713 O O . ALA A 1 93 ? -15.662 -3.764 26.644 1.00 95.81 93 ALA A O 1
ATOM 714 N N . ARG A 1 94 ? -16.459 -2.284 28.121 1.00 95.69 94 ARG A N 1
ATOM 715 C CA . ARG A 1 94 ? -16.109 -1.103 27.312 1.00 95.69 94 ARG A CA 1
ATOM 716 C C . ARG A 1 94 ? -14.605 -0.871 27.269 1.00 95.69 94 ARG A C 1
ATOM 718 O O . ARG A 1 94 ? -14.075 -0.545 26.210 1.00 95.69 94 ARG A O 1
ATOM 725 N N . GLU A 1 95 ? -13.923 -1.011 28.400 1.00 95.88 95 GLU A N 1
ATOM 726 C CA . GLU A 1 95 ? -12.470 -0.878 28.466 1.00 95.88 95 GLU A CA 1
ATOM 727 C C . GLU A 1 95 ? -11.777 -1.972 27.655 1.00 95.88 95 GLU A C 1
ATOM 729 O O . GLU A 1 95 ? -10.856 -1.659 26.899 1.00 95.88 95 GLU A O 1
ATOM 734 N N . GLU A 1 96 ? -12.266 -3.209 27.725 1.00 95.88 96 GLU A N 1
ATOM 735 C CA . GLU A 1 96 ? -11.792 -4.333 26.919 1.00 95.88 96 GLU A CA 1
ATOM 736 C C . GLU A 1 96 ? -11.976 -4.058 25.423 1.00 95.88 96 GLU A C 1
ATOM 738 O O . GLU A 1 96 ? -11.007 -4.104 24.667 1.00 95.88 96 GLU A O 1
ATOM 743 N N . MET A 1 97 ? -13.173 -3.640 25.000 1.00 95.00 97 MET A N 1
ATOM 744 C CA . MET A 1 97 ? -13.426 -3.234 23.614 1.00 95.00 97 MET A CA 1
ATOM 745 C C . MET A 1 97 ? -12.501 -2.085 23.183 1.00 95.00 97 MET A C 1
ATOM 747 O O . MET A 1 97 ? -11.945 -2.103 22.086 1.00 95.00 97 MET A O 1
ATOM 751 N N . SER A 1 98 ? -12.265 -1.103 24.059 1.00 96.69 98 SER A N 1
ATOM 752 C CA . SER A 1 98 ? -11.323 -0.016 23.780 1.00 96.69 98 SER A CA 1
ATOM 753 C C . SER A 1 98 ? -9.878 -0.513 23.647 1.00 96.69 98 SER A C 1
ATOM 755 O O . SER A 1 98 ? -9.112 0.035 22.857 1.00 96.69 98 SER A O 1
ATOM 757 N N . ALA A 1 99 ? -9.490 -1.541 24.406 1.00 96.25 99 ALA A N 1
ATOM 758 C CA . ALA A 1 99 ? -8.165 -2.141 24.347 1.00 96.25 99 ALA A CA 1
ATOM 759 C C . ALA A 1 99 ? -7.972 -2.937 23.054 1.00 96.25 99 ALA A C 1
ATOM 761 O O . ALA A 1 99 ? -6.927 -2.792 22.419 1.00 96.25 99 ALA A O 1
ATOM 762 N N . VAL A 1 100 ? -8.992 -3.685 22.626 1.00 97.19 100 VAL A N 1
ATOM 763 C CA . VAL A 1 100 ? -9.009 -4.383 21.334 1.00 97.19 100 VAL A CA 1
ATOM 764 C C . VAL A 1 100 ? -8.855 -3.383 20.189 1.00 97.19 100 VAL A C 1
ATOM 766 O O . VAL A 1 100 ? -7.918 -3.513 19.408 1.00 97.19 100 VAL A O 1
ATOM 769 N N . LEU A 1 101 ? -9.658 -2.312 20.159 1.00 96.94 101 LEU A N 1
ATOM 770 C CA . LEU A 1 101 ? -9.555 -1.268 19.129 1.00 96.94 101 LEU A CA 1
ATOM 771 C C . LEU A 1 101 ? -8.177 -0.584 19.109 1.00 96.94 101 LEU A C 1
ATOM 773 O O . LEU A 1 101 ? -7.656 -0.244 18.046 1.00 96.94 101 LEU A O 1
ATOM 777 N N . ARG A 1 102 ? -7.554 -0.373 20.278 1.00 95.81 102 ARG A N 1
ATOM 778 C CA . ARG A 1 102 ? -6.173 0.137 20.352 1.00 95.81 102 ARG A CA 1
ATOM 779 C C . ARG A 1 102 ? -5.180 -0.856 19.751 1.00 95.81 102 ARG A C 1
ATOM 781 O O . ARG A 1 102 ? -4.303 -0.435 19.001 1.00 95.81 102 ARG A O 1
ATOM 788 N N . GLY A 1 103 ? -5.322 -2.143 20.061 1.00 96.12 103 GLY A N 1
ATOM 789 C CA . GLY A 1 103 ? -4.501 -3.211 19.492 1.00 96.12 103 GLY A CA 1
ATOM 790 C C . GLY A 1 103 ? -4.636 -3.289 17.972 1.00 96.12 103 GLY A C 1
ATOM 791 O O . GLY A 1 103 ? -3.633 -3.227 17.265 1.00 96.12 103 GLY A O 1
ATOM 792 N N . GLU A 1 104 ? -5.867 -3.320 17.464 1.00 96.56 104 GLU A N 1
ATOM 793 C CA . GLU A 1 104 ? -6.168 -3.312 16.028 1.00 96.56 104 GLU A CA 1
ATOM 794 C C . GLU A 1 104 ? -5.560 -2.096 15.328 1.00 96.56 104 GLU A C 1
ATOM 796 O O . GLU A 1 104 ? -4.914 -2.235 14.291 1.00 96.56 104 GLU A O 1
ATOM 801 N N . ARG A 1 105 ? -5.676 -0.903 15.925 1.00 97.69 105 ARG A N 1
ATOM 802 C CA . ARG A 1 105 ? -5.088 0.318 15.362 1.00 97.69 105 ARG A CA 1
ATOM 803 C C . ARG A 1 105 ? -3.564 0.244 15.266 1.00 97.69 105 ARG A C 1
ATOM 805 O O . ARG A 1 105 ? -3.002 0.725 14.286 1.00 97.69 105 ARG A O 1
ATOM 812 N N . LEU A 1 106 ? -2.887 -0.341 16.253 1.00 97.38 106 LEU A N 1
ATOM 813 C CA . LEU A 1 106 ? -1.432 -0.527 16.207 1.00 97.38 106 LEU A CA 1
ATOM 814 C C . LEU A 1 106 ? -1.026 -1.536 15.128 1.00 97.38 106 LEU A C 1
ATOM 816 O O . LEU A 1 106 ? -0.086 -1.275 14.377 1.00 97.38 106 LEU A O 1
ATOM 820 N N . MET A 1 107 ? -1.761 -2.644 15.010 1.00 97.38 107 MET A N 1
ATOM 821 C CA . MET A 1 107 ? -1.532 -3.636 13.958 1.00 97.38 107 MET A CA 1
ATOM 822 C C . MET A 1 107 ? -1.736 -3.028 12.567 1.00 97.38 107 MET A C 1
ATOM 824 O O . MET A 1 107 ? -0.877 -3.194 11.705 1.00 97.38 107 MET A O 1
ATOM 828 N N . ALA A 1 108 ? -2.797 -2.241 12.375 1.00 97.56 108 ALA A N 1
ATOM 829 C CA . ALA A 1 108 ? -3.067 -1.541 11.121 1.00 97.56 108 ALA A CA 1
ATOM 830 C C . ALA A 1 108 ? -1.950 -0.549 10.748 1.00 97.56 108 ALA A C 1
ATOM 832 O O . ALA A 1 108 ? -1.566 -0.450 9.583 1.00 97.56 108 ALA A O 1
ATOM 833 N N . LEU A 1 109 ? -1.377 0.166 11.725 1.00 97.75 109 LEU A N 1
ATOM 834 C CA . LEU A 1 109 ? -0.231 1.051 11.483 1.00 97.75 109 LEU A CA 1
ATOM 835 C C . LEU A 1 109 ? 1.021 0.266 11.075 1.00 97.75 109 LEU A C 1
ATOM 837 O O . LEU A 1 109 ? 1.693 0.644 10.115 1.00 97.75 109 LEU A O 1
ATOM 841 N N . GLN A 1 110 ? 1.314 -0.839 11.765 1.00 98.00 110 GLN A N 1
ATOM 842 C CA . GLN A 1 110 ? 2.440 -1.707 11.424 1.00 98.00 110 GLN A CA 1
ATOM 843 C C . GLN A 1 110 ? 2.274 -2.319 10.024 1.00 98.00 110 GLN A C 1
ATOM 845 O O . GLN A 1 110 ? 3.237 -2.420 9.260 1.00 98.00 110 GLN A O 1
ATOM 850 N N . GLU A 1 111 ? 1.061 -2.741 9.676 1.00 97.75 111 GLU A N 1
ATOM 851 C CA . GLU A 1 111 ? 0.739 -3.266 8.353 1.00 97.75 111 GLU A CA 1
ATOM 852 C C . GLU A 1 111 ? 0.884 -2.189 7.273 1.00 97.75 111 GLU A C 1
ATOM 854 O O . GLU A 1 111 ? 1.534 -2.430 6.255 1.00 97.75 111 GLU A O 1
ATOM 859 N N . SER A 1 112 ? 0.388 -0.975 7.528 1.00 98.00 112 SER A N 1
ATOM 860 C CA . SER A 1 112 ? 0.574 0.176 6.640 1.00 98.00 112 SER A CA 1
ATOM 861 C C . SER A 1 112 ? 2.056 0.484 6.408 1.00 98.00 112 SER A C 1
ATOM 863 O O . SER A 1 112 ? 2.459 0.754 5.277 1.00 98.00 112 SER A O 1
ATOM 865 N N . GLU A 1 113 ? 2.900 0.426 7.441 1.00 98.44 113 GLU A N 1
ATOM 866 C CA . GLU A 1 113 ? 4.341 0.651 7.287 1.00 98.44 113 GLU A CA 1
ATOM 867 C C . GLU A 1 113 ? 4.988 -0.416 6.389 1.00 98.44 113 GLU A C 1
ATOM 869 O O . GLU A 1 113 ? 5.732 -0.088 5.459 1.00 98.44 113 GLU A O 1
ATOM 874 N N . LYS A 1 114 ? 4.656 -1.696 6.600 1.00 98.38 114 LYS A N 1
ATOM 875 C CA . LYS A 1 114 ? 5.125 -2.793 5.737 1.00 98.38 114 LYS A CA 1
ATOM 876 C C . LYS A 1 114 ? 4.653 -2.612 4.293 1.00 98.38 114 LYS A C 1
ATOM 878 O O . LYS A 1 114 ? 5.448 -2.782 3.366 1.00 98.38 114 LYS A O 1
ATOM 883 N N . ALA A 1 115 ? 3.395 -2.221 4.094 1.00 98.25 115 ALA A N 1
ATOM 884 C CA . ALA A 1 115 ? 2.839 -1.943 2.774 1.00 98.25 115 ALA A CA 1
ATOM 885 C C . ALA A 1 115 ? 3.580 -0.788 2.078 1.00 98.25 115 ALA A C 1
ATOM 887 O O . ALA A 1 115 ? 3.943 -0.903 0.907 1.00 98.25 115 ALA A O 1
ATOM 888 N N . GLN A 1 116 ? 3.901 0.290 2.802 1.00 98.50 116 GLN A N 1
ATOM 889 C CA . GLN A 1 116 ? 4.700 1.401 2.274 1.00 98.50 116 GLN A CA 1
ATOM 890 C C . GLN A 1 116 ? 6.118 0.969 1.880 1.00 98.50 116 GLN A C 1
ATOM 892 O O . GLN A 1 116 ? 6.630 1.393 0.841 1.00 98.50 116 GLN A O 1
ATOM 897 N N . GLN A 1 117 ? 6.770 0.119 2.678 1.00 98.44 117 GLN A N 1
ATOM 898 C CA . GLN A 1 117 ? 8.089 -0.422 2.337 1.00 98.44 117 GLN A CA 1
ATOM 899 C C . GLN A 1 117 ? 8.034 -1.278 1.065 1.00 98.44 117 GLN A C 1
ATOM 901 O O . GLN A 1 117 ? 8.892 -1.139 0.186 1.00 98.44 117 GLN A O 1
ATOM 906 N N . LEU A 1 118 ? 7.008 -2.123 0.932 1.00 98.44 118 LEU A N 1
ATOM 907 C CA . LEU A 1 118 ? 6.799 -2.931 -0.266 1.00 98.44 118 LEU A CA 1
ATOM 908 C C . LEU A 1 118 ? 6.537 -2.050 -1.496 1.00 98.44 118 LEU A C 1
ATOM 910 O O . LEU A 1 118 ? 7.148 -2.274 -2.539 1.00 98.44 118 LEU A O 1
ATOM 914 N N . ALA A 1 119 ? 5.718 -1.005 -1.357 1.00 98.50 119 ALA A N 1
ATOM 915 C CA . ALA A 1 119 ? 5.447 -0.043 -2.423 1.00 98.50 119 ALA A CA 1
ATOM 916 C C . ALA A 1 119 ? 6.726 0.661 -2.907 1.00 98.50 119 ALA A C 1
ATOM 918 O O . ALA A 1 119 ? 6.966 0.743 -4.109 1.00 98.50 119 ALA A O 1
ATOM 919 N N . LYS A 1 120 ? 7.611 1.085 -1.992 1.00 98.50 120 LYS A N 1
ATOM 920 C CA . LYS A 1 120 ? 8.924 1.653 -2.358 1.00 98.50 120 LYS A CA 1
ATOM 921 C C . LYS A 1 120 ? 9.791 0.653 -3.126 1.00 98.50 120 LYS A C 1
ATOM 923 O O . LYS A 1 120 ? 10.466 1.021 -4.088 1.00 98.50 120 LYS A O 1
ATOM 928 N N . ARG A 1 121 ? 9.781 -0.622 -2.721 1.00 98.50 121 ARG A N 1
ATOM 929 C CA . ARG A 1 121 ? 10.527 -1.687 -3.408 1.00 98.50 121 ARG A CA 1
ATOM 930 C C . ARG A 1 121 ? 9.976 -1.948 -4.810 1.00 98.50 121 ARG A C 1
ATOM 932 O O . ARG A 1 121 ? 10.772 -2.146 -5.726 1.00 98.50 121 ARG A O 1
ATOM 939 N N . LEU A 1 122 ? 8.655 -1.917 -4.975 1.00 98.56 122 LEU A N 1
ATOM 940 C CA . LEU A 1 122 ? 7.999 -2.018 -6.279 1.00 98.56 122 LEU A CA 1
ATOM 941 C C . LEU A 1 122 ? 8.351 -0.827 -7.169 1.00 98.56 122 LEU A C 1
ATOM 943 O O . LEU A 1 122 ? 8.839 -1.037 -8.271 1.00 98.56 122 LEU A O 1
ATOM 947 N N . GLN A 1 123 ? 8.255 0.402 -6.661 1.00 98.50 123 GLN A N 1
ATOM 948 C CA . GLN A 1 123 ? 8.627 1.598 -7.419 1.00 98.50 123 GLN A CA 1
ATOM 949 C C . GLN A 1 123 ? 10.080 1.545 -7.915 1.00 98.50 123 GLN A C 1
ATOM 951 O O . GLN A 1 123 ? 10.367 1.922 -9.050 1.00 98.50 123 GLN A O 1
ATOM 956 N N . LYS A 1 124 ? 11.007 1.049 -7.084 1.00 98.50 124 LYS A N 1
ATOM 957 C CA . LYS A 1 124 ? 12.398 0.840 -7.502 1.00 98.50 124 LYS A CA 1
ATOM 958 C C . LYS A 1 124 ? 12.497 -0.184 -8.636 1.00 98.50 124 LYS A C 1
ATOM 960 O O . LYS A 1 124 ? 13.183 0.068 -9.618 1.00 98.50 124 LYS A O 1
ATOM 965 N N . LYS A 1 125 ? 11.796 -1.315 -8.518 1.00 98.38 125 LYS A N 1
ATOM 9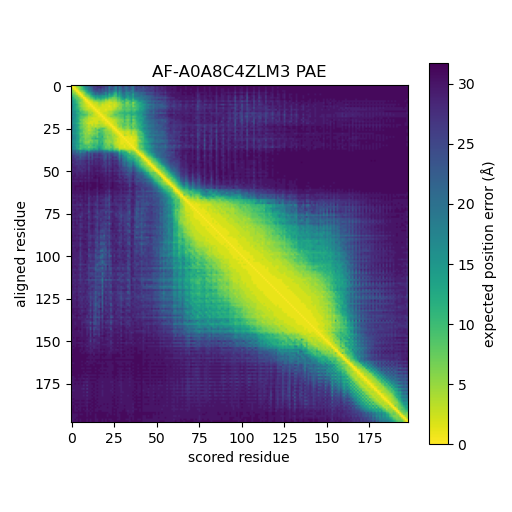66 C CA . LYS A 1 125 ? 11.761 -2.347 -9.564 1.00 98.38 125 LYS A CA 1
ATOM 967 C C . LYS A 1 125 ? 11.155 -1.827 -10.867 1.00 98.38 125 LYS A C 1
ATOM 969 O O . LYS A 1 125 ? 11.697 -2.128 -11.923 1.00 98.38 125 LYS A O 1
ATOM 974 N N . ASP A 1 126 ? 10.109 -1.012 -10.798 1.00 98.44 126 ASP A N 1
ATOM 975 C CA . ASP A 1 126 ? 9.512 -0.375 -11.974 1.00 98.44 126 ASP A CA 1
ATOM 976 C C . ASP A 1 126 ? 10.479 0.605 -12.643 1.00 98.44 126 ASP A C 1
ATOM 978 O O . ASP A 1 126 ? 10.543 0.674 -13.869 1.00 98.44 126 ASP A O 1
ATOM 982 N N . ALA A 1 127 ? 11.255 1.358 -11.857 1.00 98.38 127 ALA A N 1
ATOM 983 C CA . ALA A 1 127 ? 12.295 2.232 -12.390 1.00 98.38 127 ALA A CA 1
ATOM 984 C C . ALA A 1 127 ? 13.397 1.425 -13.095 1.00 98.38 127 ALA A C 1
ATOM 986 O O . ALA A 1 127 ? 13.738 1.739 -14.234 1.00 98.38 127 ALA A O 1
ATOM 987 N N . ASP A 1 128 ? 13.888 0.353 -12.466 1.00 98.31 128 ASP A N 1
ATOM 988 C CA . ASP A 1 128 ? 14.883 -0.543 -13.065 1.00 98.31 128 ASP A CA 1
ATOM 989 C C . ASP A 1 128 ? 14.354 -1.153 -14.378 1.00 98.31 128 ASP A C 1
ATOM 991 O O . ASP A 1 128 ? 15.053 -1.169 -15.391 1.00 98.31 128 ASP A O 1
ATOM 995 N N . LEU A 1 129 ? 13.092 -1.599 -14.392 1.00 98.38 129 LEU A N 1
ATOM 996 C CA . LEU A 1 129 ? 12.443 -2.140 -15.588 1.00 98.38 129 LEU A CA 1
ATOM 997 C C . LEU A 1 129 ? 12.324 -1.102 -16.705 1.00 98.38 129 LEU A C 1
ATOM 999 O O . LEU A 1 129 ? 12.583 -1.437 -17.855 1.00 98.38 129 LEU A O 1
ATOM 1003 N N . LYS A 1 130 ? 11.990 0.155 -16.392 1.00 98.38 130 LYS A N 1
ATOM 1004 C CA . LYS A 1 130 ? 11.951 1.238 -17.390 1.00 98.38 130 LYS A CA 1
ATOM 1005 C C . LYS A 1 130 ? 13.318 1.508 -18.007 1.00 98.38 130 LYS A C 1
ATOM 1007 O O . LYS A 1 130 ? 13.397 1.751 -19.206 1.00 98.38 130 LYS A O 1
ATOM 1012 N N . VAL A 1 131 ? 14.385 1.456 -17.209 1.00 98.38 131 VAL A N 1
ATOM 1013 C CA . VAL A 1 131 ? 15.755 1.608 -17.723 1.00 98.38 131 VAL A CA 1
ATOM 1014 C C . VAL A 1 131 ? 16.096 0.458 -18.671 1.00 98.38 131 VAL A C 1
ATOM 1016 O O . VAL A 1 131 ? 16.628 0.697 -19.752 1.00 98.38 131 VAL A O 1
ATOM 1019 N N . MET A 1 132 ? 15.749 -0.779 -18.306 1.00 97.88 132 MET A N 1
ATOM 1020 C CA . MET A 1 132 ? 15.960 -1.937 -19.182 1.00 97.88 132 MET A CA 1
ATOM 1021 C C . MET A 1 132 ? 15.124 -1.853 -20.464 1.00 97.88 132 MET A C 1
ATOM 1023 O O . MET A 1 132 ? 15.645 -2.105 -21.544 1.00 97.88 132 MET A O 1
ATOM 1027 N N . ASP A 1 133 ? 13.854 -1.457 -20.373 1.00 98.25 133 ASP A N 1
ATOM 1028 C CA . ASP A 1 133 ? 12.975 -1.259 -21.531 1.00 98.25 133 ASP A CA 1
ATOM 1029 C C . ASP A 1 133 ? 13.534 -0.199 -22.493 1.00 98.25 133 ASP A C 1
ATOM 1031 O O . ASP A 1 133 ? 13.595 -0.423 -23.702 1.00 98.25 133 ASP A O 1
ATOM 1035 N N . ALA A 1 134 ? 14.024 0.926 -21.963 1.00 98.06 134 ALA A N 1
ATOM 1036 C CA . ALA A 1 134 ? 14.685 1.954 -22.763 1.00 98.06 134 ALA A CA 1
ATOM 1037 C C . ALA A 1 134 ? 15.946 1.417 -23.459 1.00 98.06 134 ALA A C 1
ATOM 1039 O O . ALA A 1 134 ? 16.122 1.642 -24.656 1.00 98.06 134 ALA A O 1
ATOM 1040 N N . PHE A 1 135 ? 16.777 0.654 -22.741 1.00 98.44 135 PHE A N 1
ATOM 1041 C CA . PHE A 1 135 ? 17.963 0.018 -23.313 1.00 98.44 135 PHE A CA 1
ATOM 1042 C C . PHE A 1 135 ? 17.602 -0.928 -24.467 1.00 98.44 135 PHE A C 1
ATOM 1044 O O . PHE A 1 135 ? 18.196 -0.846 -25.541 1.00 98.44 135 PHE A O 1
ATOM 1051 N N . TYR A 1 136 ? 16.599 -1.794 -24.294 1.00 97.56 136 TYR A N 1
ATOM 1052 C CA . TYR A 1 136 ? 16.180 -2.714 -25.356 1.00 97.56 136 TYR A CA 1
ATOM 1053 C C . TYR A 1 136 ? 15.599 -1.988 -26.570 1.00 97.56 136 TYR A C 1
ATOM 1055 O O . TYR A 1 136 ? 15.886 -2.375 -27.703 1.00 97.56 136 TYR A O 1
ATOM 1063 N N . LYS A 1 137 ? 14.835 -0.913 -26.357 1.00 97.56 137 LYS A N 1
ATOM 1064 C CA . LYS A 1 137 ? 14.330 -0.066 -27.447 1.00 97.56 137 LYS A CA 1
ATOM 1065 C C . LYS A 1 137 ? 15.459 0.583 -28.240 1.00 97.56 137 LYS A C 1
ATOM 1067 O O . LYS A 1 137 ? 15.410 0.582 -29.465 1.00 97.56 137 LYS A O 1
ATOM 1072 N N . GLU A 1 138 ? 16.491 1.079 -27.564 1.00 97.50 138 GLU A N 1
ATOM 1073 C CA . GLU A 1 138 ? 17.666 1.649 -28.227 1.00 97.50 138 GLU A CA 1
ATOM 1074 C C . GLU A 1 138 ? 18.431 0.593 -29.037 1.00 97.50 138 GLU A C 1
ATOM 1076 O O . GLU A 1 138 ? 18.817 0.844 -30.178 1.00 97.50 138 GLU A O 1
ATOM 1081 N N . GLN A 1 139 ? 18.602 -0.619 -28.497 1.00 96.81 139 GLN A N 1
ATOM 1082 C CA . GLN A 1 139 ? 19.240 -1.710 -29.242 1.00 96.81 139 GLN A CA 1
ATOM 1083 C C . GLN A 1 139 ? 18.447 -2.098 -30.498 1.00 96.81 139 GLN A C 1
ATOM 1085 O O . GLN A 1 139 ? 19.051 -2.348 -31.541 1.00 96.81 139 GLN A O 1
ATOM 1090 N N . LEU A 1 140 ? 17.113 -2.129 -30.419 1.00 96.56 140 LEU A N 1
ATOM 1091 C CA . LEU A 1 140 ? 16.254 -2.404 -31.574 1.00 96.56 140 LEU A CA 1
ATOM 1092 C C . LEU A 1 140 ? 16.395 -1.326 -32.655 1.00 96.56 140 LEU A C 1
ATOM 1094 O O . LEU A 1 140 ? 16.632 -1.665 -33.812 1.00 96.56 140 LEU A O 1
ATOM 1098 N N . ASP A 1 141 ? 16.353 -0.047 -32.279 1.00 97.00 141 ASP A N 1
ATOM 1099 C CA . ASP A 1 141 ? 16.531 1.073 -33.215 1.00 97.00 141 ASP A CA 1
ATOM 1100 C C . ASP A 1 141 ? 17.913 1.036 -33.901 1.00 97.00 141 ASP A C 1
ATOM 1102 O O . ASP A 1 141 ? 18.040 1.239 -35.112 1.00 97.00 141 ASP A O 1
ATOM 1106 N N . LEU A 1 142 ? 18.972 0.689 -33.160 1.00 96.00 142 LEU A N 1
ATOM 1107 C CA . LEU A 1 142 ? 20.308 0.495 -33.732 1.00 96.00 142 LEU A CA 1
ATOM 1108 C C . LEU A 1 142 ? 20.371 -0.679 -34.717 1.00 96.00 142 LEU A C 1
ATOM 1110 O O . LEU A 1 142 ? 21.067 -0.589 -35.734 1.00 96.00 142 LEU A O 1
ATOM 1114 N N . LEU A 1 143 ? 19.676 -1.782 -34.428 1.00 94.44 143 LEU A N 1
ATOM 1115 C CA . LEU A 1 143 ? 19.599 -2.930 -35.331 1.00 94.44 143 LEU A CA 1
ATOM 1116 C C . LEU A 1 143 ? 18.845 -2.577 -36.613 1.00 94.44 143 LEU A C 1
ATOM 1118 O O . LEU A 1 143 ? 19.347 -2.876 -37.696 1.00 94.44 143 LEU A O 1
ATOM 1122 N N . GLU A 1 144 ? 17.707 -1.892 -36.514 1.00 93.44 144 GLU A N 1
ATOM 1123 C CA . GLU A 1 144 ? 16.940 -1.428 -37.675 1.00 93.44 144 GLU A CA 1
ATOM 1124 C C . GLU A 1 144 ? 17.774 -0.499 -38.565 1.00 93.44 144 GLU A C 1
ATOM 1126 O O . GLU A 1 144 ? 17.869 -0.714 -39.777 1.00 93.44 144 GLU A O 1
ATOM 1131 N N . LYS A 1 145 ? 18.481 0.469 -37.966 1.00 94.25 145 LYS A N 1
ATOM 1132 C CA . LYS A 1 145 ? 19.407 1.358 -38.688 1.00 94.25 145 LYS A CA 1
ATOM 1133 C C . LYS A 1 145 ? 20.527 0.592 -39.383 1.00 94.25 145 LYS A C 1
ATOM 1135 O O . LYS A 1 145 ? 20.851 0.888 -40.534 1.00 94.25 145 LYS A O 1
ATOM 1140 N N . ARG A 1 146 ? 21.120 -0.401 -38.711 1.00 93.44 146 ARG A N 1
ATOM 1141 C CA . ARG A 1 146 ? 22.186 -1.231 -39.289 1.00 93.44 146 ARG A CA 1
ATOM 1142 C C . ARG A 1 146 ? 21.675 -2.036 -40.477 1.00 93.44 146 ARG A C 1
ATOM 1144 O O . ARG A 1 146 ? 22.315 -2.022 -41.523 1.00 93.44 146 ARG A O 1
ATOM 1151 N N . VAL A 1 147 ? 20.527 -2.695 -40.332 1.00 91.69 147 VAL A N 1
ATOM 1152 C CA . VAL A 1 147 ? 19.903 -3.478 -41.407 1.00 91.69 147 VAL A CA 1
ATOM 1153 C C . VAL A 1 147 ? 19.566 -2.580 -42.597 1.00 91.69 147 VAL A C 1
ATOM 1155 O O . VAL A 1 147 ? 19.912 -2.926 -43.725 1.00 91.69 147 VAL A O 1
ATOM 1158 N N . GLY A 1 148 ? 18.980 -1.403 -42.359 1.00 87.88 148 GLY A N 1
ATOM 1159 C CA . GLY A 1 148 ? 18.687 -0.429 -43.413 1.00 87.88 148 GLY A CA 1
ATOM 1160 C C . GLY A 1 148 ? 19.943 0.056 -44.145 1.00 87.88 148 GLY A C 1
ATOM 1161 O O . GLY A 1 148 ? 19.969 0.092 -45.375 1.00 87.88 148 GLY A O 1
ATOM 1162 N N . HIS A 1 149 ? 21.015 0.360 -43.407 1.00 83.81 149 HIS A N 1
ATOM 1163 C CA . HIS A 1 149 ? 22.285 0.783 -43.995 1.00 83.81 149 HIS A CA 1
ATOM 1164 C C . HIS A 1 149 ? 22.923 -0.319 -44.847 1.00 83.81 149 HIS A C 1
ATOM 1166 O O . HIS A 1 149 ? 23.294 -0.062 -45.991 1.00 83.81 149 HIS A O 1
ATOM 1172 N N . THR A 1 150 ? 23.013 -1.549 -44.331 1.00 81.19 150 THR A N 1
ATOM 1173 C CA . THR A 1 150 ? 23.560 -2.685 -45.086 1.00 81.19 150 THR A CA 1
ATOM 1174 C C . THR A 1 150 ? 22.724 -2.972 -46.328 1.00 81.19 150 THR A C 1
ATOM 1176 O O . THR A 1 150 ? 23.284 -3.128 -47.409 1.00 81.19 150 THR A O 1
ATOM 1179 N N . HIS A 1 151 ? 21.394 -2.968 -46.206 1.00 81.69 151 HIS A N 1
ATOM 1180 C CA . HIS A 1 151 ? 20.500 -3.187 -47.339 1.00 81.69 151 HIS A CA 1
ATOM 1181 C C . HIS A 1 151 ? 20.704 -2.136 -48.443 1.00 81.69 151 HIS A C 1
ATOM 1183 O O . HIS A 1 151 ? 20.861 -2.495 -49.609 1.00 81.69 151 HIS A O 1
ATOM 1189 N N . MET A 1 152 ? 20.804 -0.853 -48.082 1.00 75.88 152 MET A N 1
ATOM 1190 C CA . MET A 1 152 ? 21.081 0.236 -49.026 1.00 75.88 152 MET A CA 1
ATOM 1191 C C . MET A 1 152 ? 22.472 0.120 -49.670 1.00 75.88 152 MET A C 1
ATOM 1193 O O . MET A 1 152 ? 22.614 0.343 -50.876 1.00 75.88 152 MET A O 1
ATOM 1197 N N . HIS A 1 153 ? 23.497 -0.251 -48.894 1.00 74.00 153 HIS A N 1
ATOM 1198 C CA . HIS A 1 153 ? 24.856 -0.421 -49.410 1.00 74.00 153 HIS A CA 1
ATOM 1199 C C . HIS A 1 153 ? 24.941 -1.583 -50.404 1.00 74.00 153 HIS A C 1
ATOM 1201 O O . HIS A 1 153 ? 25.540 -1.429 -51.467 1.00 74.00 153 HIS A O 1
ATOM 1207 N N . THR A 1 154 ? 24.298 -2.715 -50.104 1.00 72.75 154 THR A N 1
ATOM 1208 C CA . THR A 1 154 ? 24.223 -3.868 -51.010 1.00 72.75 154 THR A CA 1
ATOM 1209 C C . THR A 1 154 ? 23.439 -3.537 -52.277 1.00 72.75 154 THR A C 1
ATOM 1211 O O . THR A 1 154 ? 23.908 -3.867 -53.363 1.00 72.75 154 THR A O 1
ATOM 1214 N N . HIS A 1 155 ? 22.302 -2.836 -52.186 1.00 67.25 155 HIS A N 1
ATOM 1215 C CA . HIS A 1 155 ? 21.534 -2.459 -53.379 1.00 67.25 155 HIS A CA 1
ATOM 1216 C C . HIS A 1 155 ? 22.309 -1.492 -54.286 1.00 67.25 155 HIS A C 1
ATOM 1218 O O . HIS A 1 155 ? 22.295 -1.637 -55.506 1.00 67.25 155 HIS A O 1
ATOM 1224 N N . THR A 1 156 ? 23.039 -0.544 -53.693 1.00 63.25 156 THR A N 1
ATOM 1225 C CA . THR A 1 156 ? 23.884 0.402 -54.437 1.00 63.25 156 THR A CA 1
ATOM 1226 C C . THR A 1 156 ? 25.080 -0.297 -55.086 1.00 63.25 156 THR A C 1
ATOM 1228 O O . THR A 1 156 ? 25.344 -0.069 -56.263 1.00 63.25 156 THR A O 1
ATOM 1231 N N . HIS A 1 157 ? 25.773 -1.190 -54.369 1.00 60.50 157 HIS A N 1
ATOM 1232 C CA . HIS A 1 157 ? 26.878 -1.959 -54.949 1.00 60.50 157 HIS A CA 1
ATOM 1233 C C . HIS A 1 157 ? 26.413 -2.920 -56.046 1.00 60.50 157 HIS A C 1
ATOM 1235 O O . HIS A 1 157 ? 27.077 -2.987 -57.073 1.00 60.50 157 HIS A O 1
ATOM 1241 N N . SER A 1 158 ? 25.266 -3.588 -55.877 1.00 62.59 158 SER A N 1
ATOM 1242 C CA . SER A 1 158 ? 24.693 -4.481 -56.894 1.00 62.59 158 SER A CA 1
ATOM 1243 C C . SER A 1 158 ? 24.352 -3.733 -58.184 1.00 62.59 158 SER A C 1
ATOM 1245 O O . SER A 1 158 ? 24.711 -4.183 -59.267 1.00 62.59 158 SER A O 1
ATOM 1247 N N . ASN A 1 159 ? 23.735 -2.550 -58.082 1.00 59.81 159 ASN A N 1
ATOM 1248 C CA . ASN A 1 159 ? 23.410 -1.731 -59.253 1.00 59.81 159 ASN A CA 1
ATOM 1249 C C . ASN A 1 159 ? 24.673 -1.194 -59.950 1.00 59.81 159 ASN A C 1
ATOM 1251 O O . ASN A 1 159 ? 24.735 -1.151 -61.177 1.00 59.81 159 ASN A O 1
ATOM 1255 N N . ILE A 1 160 ? 25.706 -0.811 -59.189 1.00 60.47 160 ILE A N 1
ATOM 1256 C CA . ILE A 1 160 ? 26.991 -0.370 -59.755 1.00 60.47 160 ILE A CA 1
ATOM 1257 C C . ILE A 1 160 ? 27.695 -1.533 -60.471 1.00 60.47 160 ILE A C 1
ATOM 1259 O O . ILE A 1 160 ? 28.234 -1.333 -61.558 1.00 60.47 160 ILE A O 1
ATOM 1263 N N . THR A 1 161 ? 27.656 -2.752 -59.922 1.00 56.62 161 THR A N 1
ATOM 1264 C CA . THR A 1 161 ? 28.230 -3.935 -60.583 1.00 56.62 161 THR A CA 1
ATOM 1265 C C . THR A 1 161 ? 27.429 -4.386 -61.805 1.00 56.62 161 THR A C 1
ATOM 1267 O O . THR A 1 161 ? 28.046 -4.781 -62.786 1.00 56.62 161 THR A O 1
ATOM 1270 N N . ASP A 1 162 ? 26.098 -4.255 -61.807 1.00 56.53 162 ASP A N 1
ATOM 1271 C CA . ASP A 1 162 ? 25.265 -4.566 -62.985 1.00 56.53 162 ASP A CA 1
ATOM 1272 C C . ASP A 1 162 ? 25.428 -3.537 -64.118 1.00 56.53 162 ASP A C 1
ATOM 1274 O O . ASP A 1 162 ? 25.267 -3.867 -65.292 1.00 56.53 162 ASP A O 1
ATOM 1278 N N . THR A 1 163 ? 25.803 -2.293 -63.795 1.00 52.91 163 THR A N 1
ATOM 1279 C CA . THR A 1 163 ? 26.086 -1.259 -64.810 1.00 52.91 163 THR A CA 1
ATOM 1280 C C . THR A 1 163 ? 27.528 -1.337 -65.333 1.00 52.91 163 THR A C 1
ATOM 1282 O O . THR A 1 163 ? 27.829 -0.854 -66.425 1.00 52.91 163 THR A O 1
ATOM 1285 N N . HIS A 1 164 ? 28.434 -1.992 -64.602 1.00 56.66 164 HIS A N 1
ATOM 1286 C CA . HIS A 1 164 ? 29.761 -2.340 -65.095 1.00 56.66 164 HIS A CA 1
ATOM 1287 C C . HIS A 1 164 ? 29.725 -3.708 -65.780 1.00 56.66 164 HIS A C 1
ATOM 1289 O O . HIS A 1 164 ? 30.130 -4.727 -65.226 1.00 56.66 164 HIS A O 1
ATOM 1295 N N . THR A 1 165 ? 29.301 -3.720 -67.047 1.00 48.50 165 THR A N 1
ATOM 1296 C CA . THR A 1 165 ? 29.629 -4.805 -67.981 1.00 48.50 165 THR A CA 1
ATOM 1297 C C . THR A 1 165 ? 31.152 -4.868 -68.142 1.00 48.50 165 THR A C 1
ATOM 1299 O O . THR A 1 165 ? 31.733 -4.264 -69.043 1.00 48.50 165 THR A O 1
ATOM 1302 N N . HIS A 1 166 ? 31.835 -5.562 -67.234 1.00 58.47 166 HIS A N 1
ATOM 1303 C CA . HIS A 1 166 ? 33.244 -5.878 -67.397 1.00 58.47 166 HIS A CA 1
ATOM 1304 C C . HIS A 1 166 ? 33.372 -7.051 -68.369 1.00 58.47 166 HIS A C 1
ATOM 1306 O O . HIS A 1 166 ? 33.239 -8.217 -68.000 1.00 58.47 166 HIS A O 1
ATOM 1312 N N . THR A 1 167 ? 33.667 -6.730 -69.628 1.00 51.69 167 THR A N 1
ATOM 1313 C CA . THR A 1 167 ? 34.215 -7.682 -70.597 1.00 51.69 167 THR A CA 1
ATOM 1314 C C . THR A 1 167 ? 35.605 -8.102 -70.122 1.00 51.69 167 THR A C 1
ATOM 1316 O O . THR A 1 167 ? 36.611 -7.480 -70.461 1.00 51.69 167 THR A O 1
ATOM 1319 N N . HIS A 1 168 ? 35.675 -9.140 -69.292 1.00 61.38 168 HIS A N 1
ATOM 1320 C CA . HIS A 1 168 ? 36.940 -9.788 -68.973 1.00 61.38 168 HIS A CA 1
ATOM 1321 C C . HIS A 1 168 ? 37.305 -10.775 -70.086 1.00 61.38 168 HIS A C 1
ATOM 1323 O O . HIS A 1 168 ? 36.801 -11.894 -70.149 1.00 61.38 168 HIS A O 1
ATOM 1329 N N . THR A 1 169 ? 38.216 -10.355 -70.964 1.00 53.66 169 THR A N 1
ATOM 1330 C CA . THR A 1 169 ? 38.922 -11.250 -71.886 1.00 53.66 169 THR A CA 1
ATOM 1331 C C . THR A 1 169 ? 39.954 -12.045 -71.090 1.00 53.66 169 THR A C 1
ATOM 1333 O O . THR A 1 169 ? 41.028 -11.537 -70.769 1.00 53.66 169 THR A O 1
ATOM 1336 N N . HIS A 1 170 ? 39.635 -13.291 -70.742 1.00 57.28 170 HIS A N 1
ATOM 1337 C CA . HIS A 1 170 ? 40.613 -14.208 -70.162 1.00 57.28 170 HIS A CA 1
ATOM 1338 C C . HIS A 1 170 ? 41.474 -14.834 -71.265 1.00 57.28 170 HIS A C 1
ATOM 1340 O O . HIS A 1 170 ? 41.021 -15.693 -72.018 1.00 57.28 170 HIS A O 1
ATOM 1346 N N . THR A 1 171 ? 42.742 -14.426 -71.333 1.00 55.16 171 THR A N 1
ATOM 1347 C CA . THR A 1 171 ? 43.778 -15.115 -72.112 1.00 55.16 171 THR A CA 1
ATOM 1348 C C . THR A 1 171 ? 44.352 -16.244 -71.261 1.00 55.16 171 THR A C 1
ATOM 1350 O O . THR A 1 171 ? 45.099 -15.997 -70.315 1.00 55.16 171 THR A O 1
ATOM 1353 N N . HIS A 1 172 ? 43.999 -17.490 -71.577 1.00 59.81 172 HIS A N 1
ATOM 1354 C CA . HIS A 1 172 ? 44.637 -18.653 -70.966 1.00 59.81 172 HIS A CA 1
ATOM 1355 C C . HIS A 1 172 ? 45.973 -18.950 -71.656 1.00 59.81 172 HIS A C 1
ATOM 1357 O O . HIS A 1 172 ? 46.011 -19.402 -72.798 1.00 59.81 172 HIS A O 1
ATOM 1363 N N . THR A 1 173 ? 47.073 -18.732 -70.937 1.00 57.53 173 THR A N 1
ATOM 1364 C CA . THR A 1 173 ? 48.405 -19.213 -71.318 1.00 57.53 173 THR A CA 1
ATOM 1365 C C . THR A 1 173 ? 48.584 -20.623 -70.768 1.00 57.53 173 THR A C 1
ATOM 1367 O O . THR A 1 173 ? 48.725 -20.810 -69.560 1.00 57.53 173 THR A O 1
ATOM 1370 N N . HIS A 1 174 ? 48.566 -21.628 -71.644 1.00 62.97 174 HIS A N 1
ATOM 1371 C CA . HIS A 1 174 ? 48.926 -22.991 -71.262 1.00 62.97 174 HIS A CA 1
ATOM 1372 C C . HIS A 1 174 ? 50.450 -23.132 -71.200 1.00 62.97 174 HIS A C 1
ATOM 1374 O O . HIS A 1 174 ? 51.134 -23.099 -72.221 1.00 62.97 174 HIS A O 1
ATOM 1380 N N . THR A 1 175 ? 50.977 -23.326 -69.993 1.00 57.88 175 THR A N 1
ATOM 1381 C CA . THR A 1 175 ? 52.371 -23.721 -69.766 1.00 57.88 175 THR A CA 1
ATOM 1382 C C . THR A 1 175 ? 52.453 -25.243 -69.792 1.00 57.88 175 THR A C 1
ATOM 1384 O O . THR A 1 175 ? 51.962 -25.909 -68.882 1.00 57.88 175 THR A O 1
ATOM 1387 N N . HIS A 1 176 ? 53.061 -25.807 -70.836 1.00 65.31 176 HIS A N 1
ATOM 1388 C CA . HIS A 1 176 ? 53.390 -27.230 -70.862 1.00 65.31 176 HIS A CA 1
ATOM 1389 C C . HIS A 1 176 ? 54.698 -27.484 -70.107 1.00 65.31 176 HIS A C 1
ATOM 1391 O O . HIS A 1 176 ? 55.764 -27.021 -70.508 1.00 65.31 176 HIS A O 1
ATOM 1397 N N . THR A 1 177 ? 54.613 -28.259 -69.026 1.00 55.84 177 THR A N 1
ATOM 1398 C CA . THR A 1 177 ? 55.770 -28.786 -68.295 1.00 55.84 177 THR A CA 1
ATOM 1399 C C . THR A 1 177 ? 56.146 -30.139 -68.890 1.00 55.84 177 THR A C 1
ATOM 1401 O O . THR A 1 177 ? 55.414 -31.113 -68.721 1.00 55.84 177 THR A O 1
ATOM 1404 N N . HIS A 1 178 ? 57.279 -30.218 -69.588 1.00 68.31 178 HIS A N 1
ATOM 1405 C CA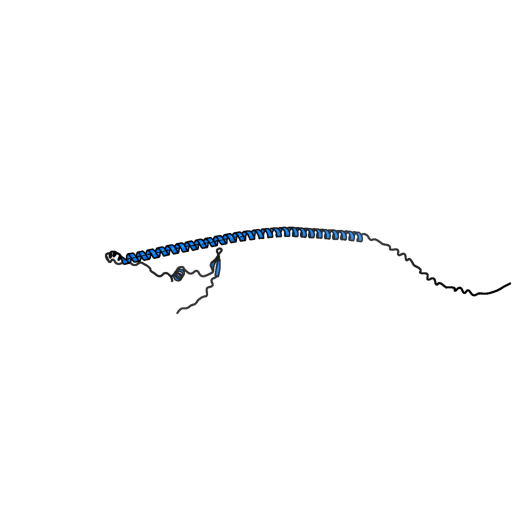 . HIS A 1 178 ? 57.846 -31.503 -69.995 1.00 68.31 178 HIS A CA 1
ATOM 1406 C C . HIS A 1 178 ? 58.692 -32.095 -68.864 1.00 68.31 178 HIS A C 1
ATOM 1408 O O . HIS A 1 178 ? 59.665 -31.493 -68.412 1.00 68.31 178 HIS A O 1
ATOM 1414 N N . THR A 1 179 ? 58.333 -33.302 -68.429 1.00 56.16 179 THR A N 1
ATOM 1415 C CA . THR A 1 179 ? 59.133 -34.123 -67.517 1.00 56.16 179 THR A CA 1
ATOM 1416 C C . THR A 1 179 ? 60.053 -35.018 -68.342 1.00 56.16 179 THR A C 1
ATOM 1418 O O . THR A 1 179 ? 59.586 -35.937 -69.012 1.00 56.16 179 THR A O 1
ATOM 1421 N N . HIS A 1 180 ? 61.361 -34.761 -68.304 1.00 72.00 180 HIS A N 1
ATOM 1422 C CA . HIS A 1 180 ? 62.351 -35.684 -68.855 1.00 72.00 180 HIS A CA 1
ATOM 1423 C C . HIS A 1 180 ? 62.737 -36.737 -67.811 1.00 72.00 180 HIS A C 1
ATOM 1425 O O . HIS A 1 180 ? 63.234 -36.410 -66.735 1.00 72.00 180 HIS A O 1
ATOM 1431 N N . THR A 1 181 ? 62.541 -38.012 -68.149 1.00 54.94 181 THR A N 1
ATOM 1432 C CA . THR A 1 181 ? 63.046 -39.159 -67.385 1.00 54.94 181 THR A CA 1
ATOM 1433 C C . THR A 1 181 ? 64.420 -39.544 -67.926 1.00 54.94 181 THR A C 1
ATOM 1435 O O . THR A 1 181 ? 64.528 -40.113 -69.012 1.00 54.94 181 THR A O 1
ATOM 1438 N N . HIS A 1 182 ? 65.485 -39.241 -67.183 1.00 73.75 182 HIS A N 1
ATOM 1439 C CA . HIS A 1 182 ? 66.814 -39.762 -67.498 1.00 73.75 182 HIS A CA 1
ATOM 1440 C C . HIS A 1 182 ? 66.947 -41.208 -67.008 1.00 73.75 182 HIS A C 1
ATOM 1442 O O . HIS A 1 182 ? 66.784 -41.494 -65.825 1.00 73.75 182 HIS A O 1
ATOM 1448 N N . THR A 1 183 ? 67.273 -42.114 -67.931 1.00 58.25 183 THR A N 1
ATOM 1449 C CA . THR A 1 183 ? 67.687 -43.489 -67.624 1.00 58.25 183 THR A CA 1
ATOM 1450 C C . THR A 1 183 ? 69.205 -43.502 -67.479 1.00 58.25 183 THR A C 1
ATOM 1452 O O . THR A 1 183 ? 69.921 -43.197 -68.431 1.00 58.25 183 THR A O 1
ATOM 1455 N N . HIS A 1 184 ? 69.697 -43.805 -66.280 1.00 71.88 184 HIS A N 1
ATOM 1456 C CA . HIS A 1 184 ? 71.127 -43.896 -66.002 1.00 71.88 184 HIS A CA 1
ATOM 1457 C C . HIS A 1 184 ? 71.635 -45.299 -66.360 1.00 71.88 184 HIS A C 1
ATOM 1459 O O . HIS A 1 184 ? 71.241 -46.282 -65.735 1.00 71.88 184 HIS A O 1
ATOM 1465 N N . THR A 1 185 ? 72.531 -45.395 -67.342 1.00 60.06 185 THR A N 1
ATOM 1466 C CA . THR A 1 185 ? 73.277 -46.628 -67.632 1.00 60.06 185 THR A CA 1
ATOM 1467 C C . THR A 1 185 ? 74.542 -46.644 -66.780 1.00 60.06 185 THR A C 1
ATOM 1469 O O . THR A 1 185 ? 75.417 -45.794 -66.941 1.00 60.06 185 THR A O 1
ATOM 1472 N N . HIS A 1 186 ? 74.632 -47.593 -65.849 1.00 66.06 186 HIS A N 1
ATOM 1473 C CA . HIS A 1 186 ? 75.838 -47.846 -65.063 1.00 66.06 186 HIS A CA 1
ATOM 1474 C C . HIS A 1 186 ? 76.805 -48.722 -65.869 1.00 66.06 186 HIS A C 1
ATOM 1476 O O . HIS A 1 186 ? 76.500 -49.876 -66.161 1.00 66.06 186 HIS A O 1
ATOM 1482 N N . THR A 1 187 ? 77.987 -48.195 -66.191 1.00 58.03 187 THR A N 1
ATOM 1483 C CA . THR A 1 187 ? 79.097 -48.999 -66.721 1.00 58.03 187 THR A CA 1
ATOM 1484 C C . THR A 1 187 ? 79.971 -49.455 -65.558 1.00 58.03 187 THR A C 1
ATOM 1486 O O . THR A 1 187 ? 80.563 -48.637 -64.854 1.00 58.03 187 THR A O 1
ATOM 1489 N N . HIS A 1 188 ? 80.032 -50.769 -65.343 1.00 61.62 188 HIS A N 1
ATOM 1490 C CA . HIS A 1 188 ? 80.892 -51.395 -64.346 1.00 61.62 188 HIS A CA 1
ATOM 1491 C C . HIS A 1 188 ? 82.360 -51.382 -64.787 1.00 61.62 188 HIS A C 1
ATOM 1493 O O . HIS A 1 188 ? 82.726 -51.931 -65.826 1.00 61.62 18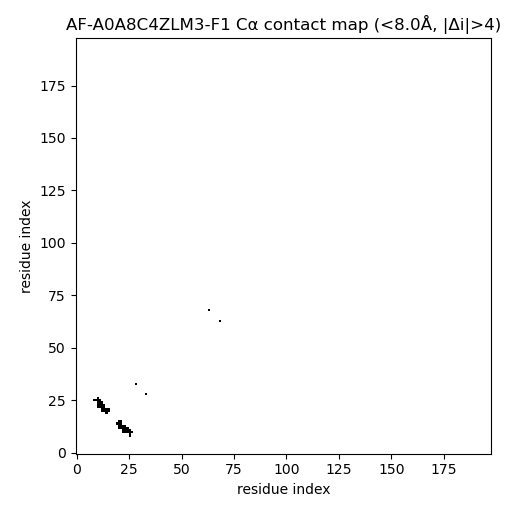8 HIS A O 1
ATOM 1499 N N . THR A 1 189 ? 83.208 -50.792 -63.946 1.00 46.84 189 THR A N 1
ATOM 1500 C CA . THR A 1 189 ? 84.668 -50.884 -64.011 1.00 46.84 189 THR A CA 1
ATOM 1501 C C . THR A 1 189 ? 85.112 -52.288 -63.610 1.00 46.84 189 THR A C 1
ATOM 1503 O O . THR A 1 189 ? 85.024 -52.655 -62.438 1.00 46.84 189 THR A O 1
ATOM 1506 N N . HIS A 1 190 ? 85.634 -53.064 -64.562 1.00 63.47 190 HIS A N 1
ATOM 1507 C CA . HIS A 1 190 ? 86.362 -54.296 -64.268 1.00 63.47 190 HIS A CA 1
ATOM 1508 C C . HIS A 1 190 ? 87.868 -54.064 -64.370 1.00 63.47 190 HIS A C 1
ATOM 1510 O O . HIS A 1 190 ? 88.455 -54.021 -65.448 1.00 63.47 190 HIS A O 1
ATOM 1516 N N . SER A 1 191 ? 88.485 -53.939 -63.199 1.00 54.22 191 SER A N 1
ATOM 1517 C CA . SER A 1 191 ? 89.925 -54.016 -62.993 1.00 54.22 191 SER A CA 1
ATOM 1518 C C . SER A 1 191 ? 90.362 -55.477 -63.082 1.00 54.22 191 SER A C 1
ATOM 1520 O O . SER A 1 191 ? 90.159 -56.218 -62.124 1.00 54.22 191 SER A O 1
ATOM 1522 N N . LEU A 1 192 ? 91.000 -55.901 -64.177 1.00 59.34 192 LEU A N 1
ATOM 1523 C CA . LEU A 1 192 ? 91.774 -57.144 -64.184 1.00 59.34 192 LEU A CA 1
ATOM 1524 C C . LEU A 1 192 ? 93.191 -56.921 -64.721 1.00 59.34 192 LEU A C 1
ATOM 1526 O O . LEU A 1 192 ? 93.423 -56.390 -65.802 1.00 59.34 192 LEU A O 1
ATOM 1530 N N . ARG A 1 193 ? 94.128 -57.341 -63.873 1.00 54.75 193 ARG A N 1
ATOM 1531 C CA . ARG A 1 193 ? 95.579 -57.380 -64.027 1.00 54.75 193 ARG A CA 1
ATOM 1532 C C . ARG A 1 193 ? 96.040 -58.006 -65.355 1.00 54.75 193 ARG A C 1
ATOM 1534 O O . ARG A 1 193 ? 95.529 -59.050 -65.741 1.00 54.75 193 ARG A O 1
ATOM 1541 N N . ARG A 1 194 ? 97.202 -57.519 -65.817 1.00 52.59 194 ARG A N 1
ATOM 1542 C CA . ARG A 1 194 ? 98.493 -58.249 -65.930 1.00 52.59 194 ARG A CA 1
ATOM 1543 C C . ARG A 1 194 ? 99.122 -58.175 -67.332 1.00 52.59 194 ARG A C 1
ATOM 1545 O O . ARG A 1 194 ? 98.666 -58.834 -68.249 1.00 52.59 194 ARG A O 1
ATOM 1552 N N . GLY A 1 195 ? 100.289 -57.529 -67.392 1.00 47.84 195 GLY A N 1
ATOM 1553 C CA . GLY A 1 195 ? 101.497 -58.175 -67.915 1.00 47.84 195 GLY A CA 1
ATOM 1554 C C . GLY A 1 195 ? 101.925 -57.875 -69.353 1.00 47.84 195 GLY A C 1
ATOM 1555 O O . GLY A 1 195 ? 101.423 -58.490 -70.281 1.00 47.84 195 GLY A O 1
ATOM 1556 N N . GLY A 1 196 ? 103.009 -57.097 -69.457 1.00 43.81 196 GLY A N 1
ATOM 1557 C CA . GLY A 1 196 ? 104.166 -57.442 -70.291 1.00 43.81 196 GLY A CA 1
ATOM 1558 C C . GLY A 1 196 ? 104.331 -56.656 -71.588 1.00 43.81 196 GLY A C 1
ATOM 1559 O O . GLY A 1 196 ? 103.474 -56.742 -72.456 1.00 43.81 196 GLY A O 1
ATOM 1560 N N . LEU A 1 197 ? 105.474 -55.971 -71.732 1.00 43.16 197 LEU A N 1
ATOM 1561 C CA . LEU A 1 197 ? 106.366 -56.064 -72.898 1.00 43.16 197 LEU A CA 1
ATOM 1562 C C . LEU A 1 197 ? 107.658 -55.254 -72.661 1.00 43.16 197 LEU A C 1
ATOM 1564 O O . LEU A 1 197 ? 107.585 -54.048 -72.453 1.00 43.16 197 LEU A O 1
ATOM 1568 N N . GLN A 1 198 ? 108.776 -55.985 -72.778 1.00 41.97 198 GLN A N 1
ATOM 1569 C CA . GLN A 1 198 ? 110.181 -55.589 -73.000 1.00 41.97 198 GLN A CA 1
ATOM 1570 C C . GLN A 1 198 ? 110.954 -54.897 -71.873 1.00 41.97 198 GLN A C 1
ATOM 1572 O O . GLN A 1 198 ? 110.602 -53.772 -71.467 1.00 41.97 198 GLN A O 1
#